Protein 4EVX (pdb70)

Radius of gyration: 19.04 Å; Cα contacts (8 Å, |Δi|>4): 216; chains: 2; bounding box: 38×60×36 Å

InterPro domains:
  IPR002196 Glycoside hydrolase, family 24 [PF00959] (17-107)
  IPR023346 Lysozyme-like domain superfamily [SSF53955] (5-115)
  IPR051018 Bacteriophage Glycosyl Hydrolase 24 [PTHR38107] (2-110)

Solvent-accessible surface area: 11456 Å² total

Foldseek 3Di:
DQDPVCVVLCPFDAAQFDQDPVGDDAHGRQFDDPPDDDGGHDNVVSVVRVVVLLVVQLVVVCVVCVVDDDVVVSVVVSSCSVVPGDDDDDPD/DADPVCVVLCFQDADQADQDPVGDDAHQSQADDPVRPDRGHDNVVSVVRVVVLLVVLVVCCCVVVVPDPPSVVSVVSSSVCPVPGDHDD

B-factor: mean 40.16, std 15.07, range [19.34, 120.66]

Secondary structure (DSSP, 8-state):
-----------SPPB---B-TTS-B--BTT---TT-------HHHHHHHHHHHHHHHHHHHHHHSTT---HHHHHHHHH--TTTS-------/-----------S--B---B-TTS-B--BTT---TT---S---HHHHHHHHHHHHHHHHHHHHHHSTT---HHHHHHHHH--TTTS----

CATH classification: 1.10.1740.240

Structure (mmCIF, N/CA/C/O backbone):
data_4EVX
#
_entry.id   4EVX
#
_cell.length_a   54.400
_cell.length_b   54.400
_cell.length_c   261.090
_cell.angle_alpha   90.00
_cell.angle_beta   90.00
_cell.angle_gamma   120.00
#
_symmetry.space_group_name_H-M   'P 61 2 2'
#
loop_
_entity.id
_entity.type
_entity.pdbx_description
1 polymer 'Putative phage endolysin'
2 water water
#
loop_
_atom_site.group_PDB
_atom_site.id
_atom_site.type_symbol
_atom_site.label_atom_id
_atom_site.label_alt_id
_atom_site.label_comp_id
_atom_site.label_asy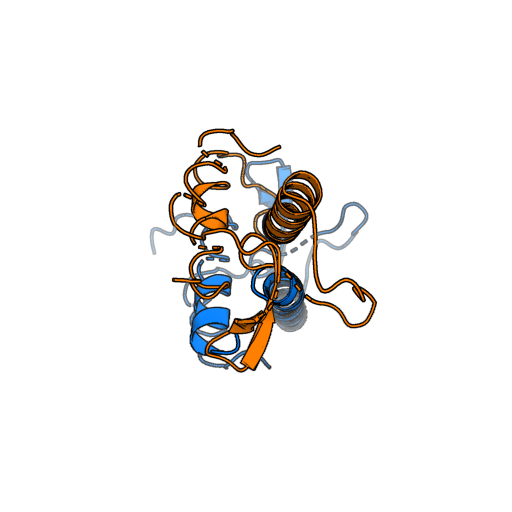m_id
_atom_site.label_entity_id
_atom_site.label_seq_id
_atom_site.pdbx_PDB_ins_code
_atom_site.Cartn_x
_atom_site.Cartn_y
_atom_site.Cartn_z
_atom_site.occupancy
_atom_site.B_iso_or_equiv
_atom_site.auth_seq_id
_atom_site.auth_comp_id
_atom_site.auth_asym_id
_atom_site.auth_atom_id
_atom_site.pdbx_PDB_model_num
ATOM 1 N N . ARG A 1 6 ? 11.756 -4.996 2.301 1.00 49.15 7 ARG A N 1
ATOM 2 C CA . ARG A 1 6 ? 12.252 -3.927 3.165 1.00 48.07 7 ARG A CA 1
ATOM 3 C C . ARG A 1 6 ? 11.946 -4.235 4.624 1.00 43.08 7 ARG A C 1
ATOM 4 O O . ARG A 1 6 ? 12.803 -3.966 5.461 1.00 44.13 7 ARG A O 1
ATOM 12 N N . PHE A 1 7 ? 10.803 -4.876 4.925 1.00 29.61 8 PHE A N 1
ATOM 13 C CA . PHE A 1 7 ? 10.621 -5.327 6.298 1.00 25.90 8 PHE A CA 1
ATOM 14 C C . PHE A 1 7 ? 11.601 -6.473 6.620 1.00 27.85 8 PHE A C 1
ATOM 15 O O . PHE A 1 7 ? 11.865 -7.351 5.759 1.00 27.82 8 PHE A O 1
ATOM 23 N N . SER A 1 8 ? 12.030 -6.565 7.879 1.00 25.09 9 SER A N 1
ATOM 24 C CA . SER A 1 8 ? 12.889 -7.681 8.308 1.00 25.04 9 SER A CA 1
ATOM 25 C C . SER A 1 8 ? 12.160 -9.006 8.189 1.00 27.37 9 SER A C 1
ATOM 26 O O . SER A 1 8 ? 10.948 -9.104 8.393 1.00 26.38 9 SER A O 1
ATOM 29 N N . SER A 1 9 ? 12.895 -10.054 7.849 1.00 28.47 10 SER A N 1
ATOM 30 C CA . SER A 1 9 ? 12.312 -11.390 7.800 1.00 29.36 10 SER A CA 1
ATOM 31 C C . SER A 1 9 ? 11.772 -11.763 9.202 1.00 29.90 10 SER A C 1
ATOM 32 O O . SER A 1 9 ? 10.717 -12.393 9.307 1.00 31.53 10 SER A O 1
ATOM 35 N N . ALA A 1 10 ? 12.440 -11.310 10.270 1.00 28.51 11 ALA A N 1
ATOM 36 C CA . ALA A 1 10 ? 11.961 -11.613 11.629 1.00 27.37 11 ALA A CA 1
ATOM 37 C C . ALA A 1 10 ? 10.615 -10.948 11.914 1.00 28.25 11 ALA A C 1
ATOM 38 O O . ALA A 1 10 ? 9.784 -11.535 12.606 1.00 27.37 11 ALA A O 1
ATOM 47 N N . ILE A 1 12 ? 8.303 -10.227 9.652 1.00 26.72 13 ILE A N 1
ATOM 48 C CA . ILE A 1 12 ? 7.329 -10.983 8.852 1.00 26.43 13 ILE A CA 1
ATOM 49 C C . ILE A 1 12 ? 6.998 -12.345 9.509 1.00 30.00 13 ILE A C 1
ATOM 50 O O . ILE A 1 12 ? 5.840 -12.663 9.637 1.00 32.11 13 ILE A O 1
ATOM 55 N N . ALA A 1 13 ? 8.002 -13.055 10.038 1.00 31.39 14 ALA A N 1
ATOM 56 C CA . ALA A 1 13 ? 7.834 -14.347 10.735 1.00 32.32 14 ALA A CA 1
ATOM 57 C C . ALA A 1 13 ? 7.053 -14.211 12.032 1.00 37.13 14 ALA A C 1
ATOM 58 O O . ALA A 1 13 ? 6.305 -15.105 12.378 1.00 34.93 14 ALA A O 1
ATOM 60 N N . PHE A 1 14 ? 7.232 -13.103 12.735 1.00 29.68 15 PHE A N 1
ATOM 61 C CA . PHE A 1 14 ? 6.531 -12.792 13.991 1.00 27.90 15 PHE A CA 1
ATOM 62 C C . PHE A 1 14 ? 5.034 -12.622 13.682 1.00 29.61 15 PHE A C 1
ATOM 63 O O . PHE A 1 14 ? 4.212 -13.184 14.385 1.00 30.26 15 PHE A O 1
ATOM 71 N N . ILE A 1 15 ? 4.688 -11.869 12.644 1.00 27.01 16 ILE A N 1
ATOM 72 C CA . ILE A 1 15 ? 3.280 -11.666 12.295 1.00 27.72 16 ILE A CA 1
ATOM 73 C C . ILE A 1 15 ? 2.698 -13.014 11.830 1.00 33.37 16 ILE A C 1
ATOM 74 O O . ILE A 1 15 ? 1.608 -13.373 12.287 1.00 33.92 16 ILE A O 1
ATOM 90 N N . GLN A 1 17 ? 3.682 -16.027 12.873 1.00 38.18 18 GLN A N 1
ATOM 91 C CA . GLN A 1 17 ? 3.607 -16.887 14.035 1.00 37.68 18 GLN A CA 1
ATOM 92 C C . GLN A 1 17 ? 2.173 -16.855 14.574 1.00 41.31 18 GLN A C 1
ATOM 93 O O . GLN A 1 17 ? 1.724 -17.848 15.159 1.00 42.70 18 GLN A O 1
ATOM 99 N N . TRP A 1 18 ? 1.478 -15.698 14.419 1.00 32.40 19 TRP A N 1
ATOM 100 C CA . TRP A 1 18 ? 0.218 -15.436 15.081 1.00 31.28 19 TRP A CA 1
ATOM 101 C C . TRP A 1 18 ? -0.970 -15.222 14.185 1.00 32.82 19 TRP A C 1
ATOM 102 O O . TRP A 1 18 ? -2.104 -15.462 14.640 1.00 32.19 19 TRP A O 1
ATOM 113 N N . GLN A 1 19 ? -0.761 -14.695 12.988 1.00 32.68 20 GLN A N 1
ATOM 114 C CA . GLN A 1 19 ? -1.850 -14.479 12.051 1.00 33.06 20 GLN A CA 1
ATOM 115 C C . GLN A 1 19 ? -2.012 -15.722 11.171 1.00 35.72 20 GLN A C 1
ATOM 116 O O . GLN A 1 19 ? -1.110 -16.079 10.397 1.00 36.97 20 GLN A O 1
ATOM 122 N N . GLY A 1 20 ? -3.186 -16.310 11.210 1.00 34.19 21 GLY A N 1
ATOM 123 C CA . GLY A 1 20 ? -3.467 -17.469 10.383 1.00 35.03 21 GLY A CA 1
ATOM 124 C C . GLY A 1 20 ? -3.609 -17.086 8.936 1.00 38.14 21 GLY A C 1
ATOM 125 O O . GLY A 1 20 ? -3.767 -15.908 8.623 1.00 38.56 21 GLY A O 1
ATOM 126 N N . LEU A 1 21 ? -3.450 -18.046 8.068 1.00 36.23 22 LEU A N 1
ATOM 127 C CA . LEU A 1 21 ? -3.594 -17.908 6.646 1.00 36.27 22 LEU A CA 1
ATOM 128 C C . LEU A 1 21 ? -4.905 -18.473 6.234 1.00 39.88 22 LEU A C 1
ATOM 129 O O . LEU A 1 21 ? -5.177 -19.643 6.541 1.00 38.07 22 LEU A O 1
ATOM 134 N N . SER A 1 22 ? -5.670 -17.724 5.437 1.00 36.42 23 SER A N 1
ATOM 135 C CA . SER A 1 22 ? -6.912 -18.193 4.853 1.00 36.89 23 SER A CA 1
ATOM 136 C C . SER A 1 22 ? -6.777 -18.067 3.375 1.00 40.13 23 SER A C 1
ATOM 137 O O . SER A 1 22 ? -6.542 -16.974 2.917 1.00 36.48 23 SER A O 1
ATOM 140 N N . LEU A 1 23 ? -6.954 -19.147 2.621 1.00 38.72 24 LEU A N 1
ATOM 141 C CA . LEU A 1 23 ? -6.830 -19.060 1.158 1.00 40.11 24 LEU A CA 1
ATOM 142 C C . LEU A 1 23 ? -8.154 -18.732 0.522 1.00 43.25 24 LEU A C 1
ATOM 143 O O . LEU A 1 23 ? -8.202 -18.442 -0.682 1.00 43.62 24 LEU A O 1
ATOM 148 N N . GLU A 1 24 ? -9.233 -18.797 1.310 1.00 40.87 25 GLU A N 1
ATOM 149 C CA . GLU A 1 24 ? -10.565 -18.421 0.890 1.00 40.87 25 GLU A CA 1
ATOM 150 C C . GLU A 1 24 ? -11.045 -17.218 1.680 1.00 44.11 25 GLU A C 1
ATOM 151 O O . GLU A 1 24 ? -10.860 -17.137 2.895 1.00 43.15 25 GLU A O 1
ATOM 168 N N . TYR A 1 26 ? -13.496 -14.579 3.647 1.00 38.23 27 TYR A N 1
ATOM 169 C CA . TYR A 1 26 ? -14.538 -14.717 4.653 1.00 36.04 27 TYR A CA 1
ATOM 170 C C . TYR A 1 26 ? -15.024 -13.347 5.110 1.00 37.47 27 TYR A C 1
ATOM 171 O O . TYR A 1 26 ? -14.298 -12.352 4.950 1.00 38.07 27 TYR A O 1
ATOM 180 N N . ARG A 1 27 ? -16.196 -13.304 5.755 1.00 36.63 28 ARG A N 1
ATOM 181 C CA . ARG A 1 27 ? -16.769 -12.080 6.310 1.00 37.19 28 ARG A CA 1
ATOM 182 C C . ARG A 1 27 ? -16.331 -11.960 7.741 1.00 41.62 28 ARG A C 1
ATOM 183 O O . ARG A 1 27 ? -16.492 -12.902 8.499 1.00 41.01 28 ARG A O 1
ATOM 191 N N . ASP A 1 28 ? -15.779 -10.833 8.125 1.00 36.55 29 ASP A N 1
ATOM 192 C CA . ASP A 1 28 ? -15.333 -10.669 9.508 1.00 38.28 29 ASP A CA 1
ATOM 193 C C . ASP A 1 28 ? -16.549 -10.237 10.378 1.00 44.80 29 ASP A C 1
ATOM 194 O O . ASP A 1 28 ? -17.666 -10.206 9.867 1.00 42.96 29 ASP A O 1
ATOM 199 N N . ARG A 1 29 ? -16.345 -9.902 11.668 1.00 43.92 30 ARG A N 1
ATOM 200 C CA . ARG A 1 29 ? -17.473 -9.544 12.531 1.00 45.51 30 ARG A CA 1
ATOM 201 C C . ARG A 1 29 ? -18.235 -8.323 11.995 1.00 50.47 30 ARG A C 1
ATOM 202 O O . ARG A 1 29 ? -19.455 -8.299 12.043 1.00 51.10 30 ARG A O 1
ATOM 210 N N . GLN A 1 30 ? -17.547 -7.386 11.378 1.00 47.00 31 GLN A N 1
ATOM 211 C CA . GLN A 1 30 ? -18.187 -6.193 10.840 1.00 47.85 31 GLN A CA 1
ATOM 212 C C . GLN A 1 30 ? -18.740 -6.411 9.423 1.00 53.84 31 GLN A C 1
ATOM 213 O O . GLN A 1 30 ? -19.205 -5.449 8.828 1.00 58.49 31 GLN A O 1
ATOM 219 N N . GLY A 1 31 ? -18.736 -7.637 8.901 1.00 49.06 32 GLY A N 1
ATOM 220 C CA . GLY A 1 31 ? -19.247 -7.922 7.566 1.00 50.04 32 GLY A CA 1
ATOM 221 C C . GLY A 1 31 ? -18.342 -7.548 6.412 1.00 51.90 32 GLY A C 1
ATOM 222 O O . GLY A 1 31 ? -18.799 -7.477 5.271 1.00 54.38 32 GLY A O 1
ATOM 223 N N . ASN A 1 32 ? -17.053 -7.277 6.675 1.00 42.73 33 ASN A N 1
ATOM 224 C CA . ASN A 1 32 ? -16.120 -6.945 5.592 1.00 39.37 33 ASN A CA 1
ATOM 225 C C . ASN A 1 32 ? -15.479 -8.214 5.107 1.00 39.22 33 ASN A C 1
ATOM 226 O O . ASN A 1 32 ? -15.244 -9.121 5.906 1.00 39.14 33 ASN A O 1
ATOM 231 N N . TRP A 1 33 ? -15.127 -8.273 3.825 1.00 37.86 34 TRP A N 1
ATOM 232 C CA . TRP A 1 33 ? -14.460 -9.448 3.277 1.00 35.66 34 TRP A CA 1
ATOM 233 C C . TRP A 1 33 ? -12.970 -9.399 3.588 1.00 36.87 34 TRP A C 1
ATOM 234 O O . TRP A 1 33 ? -12.328 -8.387 3.334 1.00 36.57 34 TRP A O 1
ATOM 245 N N . VAL A 1 34 ? -12.418 -10.509 4.068 1.00 32.50 35 VAL A N 1
ATOM 246 C CA . VAL A 1 34 ? -11.000 -10.642 4.415 1.00 32.27 35 VAL A CA 1
ATOM 247 C C . VAL A 1 34 ? -10.458 -11.910 3.808 1.00 34.38 35 VAL A C 1
ATOM 248 O O . VAL A 1 34 ? -11.193 -12.876 3.693 1.00 35.38 35 VAL A O 1
ATOM 252 N N . ILE A 1 35 ? -9.176 -11.930 3.498 1.00 31.72 36 ILE A N 1
ATOM 253 C CA . ILE A 1 35 ? -8.485 -13.093 2.941 1.00 30.92 36 ILE A CA 1
ATOM 254 C C . ILE A 1 35 ? -7.003 -13.050 3.278 1.00 33.41 36 ILE A C 1
ATOM 255 O O . ILE A 1 35 ? -6.479 -11.992 3.651 1.00 31.87 36 ILE A O 1
ATOM 260 N N . GLY A 1 36 ? -6.326 -14.177 3.116 1.00 29.71 37 GLY A N 1
ATOM 261 C CA . GLY A 1 36 ? -4.892 -14.251 3.329 1.00 29.85 37 GLY A CA 1
ATOM 262 C C . GLY A 1 36 ? -4.528 -14.098 4.790 1.00 32.57 37 GLY A C 1
ATOM 263 O O . GLY A 1 36 ? -5.104 -14.761 5.674 1.00 34.11 37 GLY A O 1
ATOM 264 N N . TYR A 1 37 ? -3.559 -13.211 5.062 1.00 29.78 38 TYR A N 1
ATOM 265 C CA . TYR A 1 37 ? -3.150 -12.931 6.418 1.00 29.37 38 TYR A CA 1
ATOM 266 C C . TYR A 1 37 ? -3.903 -11.693 6.903 1.00 32.14 38 TYR A C 1
ATOM 267 O O . TYR A 1 37 ? -3.302 -10.660 7.165 1.00 32.70 38 TYR A O 1
ATOM 276 N N . GLY A 1 38 ? -5.215 -11.803 6.985 1.00 30.69 39 GLY A N 1
ATOM 277 C CA . GLY A 1 38 ? -6.020 -10.710 7.485 1.00 33.96 39 GLY A CA 1
ATOM 278 C C . GLY A 1 38 ? -6.106 -9.538 6.538 1.00 34.70 39 GLY A C 1
ATOM 279 O O . GLY A 1 38 ? -6.291 -8.413 6.968 1.00 35.55 39 GLY A O 1
ATOM 280 N N . HIS A 1 39 ? -5.899 -9.776 5.246 1.00 29.83 40 HIS A N 1
ATOM 281 C CA . HIS A 1 39 ? -6.012 -8.700 4.250 1.00 26.98 40 HIS A CA 1
ATOM 282 C C . HIS A 1 39 ? -7.466 -8.294 3.940 1.00 32.08 40 HIS A C 1
ATOM 283 O O . HIS A 1 39 ? -8.254 -9.141 3.501 1.00 30.39 40 HIS A O 1
ATOM 306 N N . LEU A 1 41 ? -10.192 -7.039 1.612 1.00 30.24 42 LEU A N 1
ATOM 307 C CA . LEU A 1 41 ? -10.382 -6.893 0.179 1.00 33.58 42 LEU A CA 1
ATOM 308 C C . LEU A 1 41 ? -11.069 -5.546 -0.121 1.00 37.49 42 LEU A C 1
ATOM 309 O O . LEU A 1 41 ? -11.804 -5.054 0.707 1.00 36.74 42 LEU A O 1
ATOM 314 N N . THR A 1 42 ? -10.819 -4.949 -1.278 1.00 40.13 43 THR A N 1
ATOM 315 C CA . THR A 1 42 ? -11.475 -3.671 -1.645 1.00 42.60 43 THR A CA 1
ATOM 316 C C . THR A 1 42 ? -12.935 -3.966 -2.004 1.00 49.71 43 THR A C 1
ATOM 317 O O . THR A 1 42 ? -13.259 -5.121 -2.256 1.00 46.51 43 THR A O 1
ATOM 321 N N . PRO A 1 43 ? -13.820 -2.945 -2.062 1.00 53.68 44 PRO A N 1
ATOM 322 C CA . PRO A 1 43 ? -15.246 -3.210 -2.346 1.00 56.72 44 PRO A CA 1
ATOM 323 C C . PRO A 1 43 ? -15.581 -4.015 -3.615 1.00 62.20 44 PRO A C 1
ATOM 324 O O . PRO A 1 43 ? -16.466 -4.873 -3.571 1.00 62.61 44 PRO A O 1
ATOM 328 N N . ASP A 1 44 ? -14.912 -3.736 -4.728 1.00 59.98 45 ASP A N 1
ATOM 329 C CA . ASP A 1 44 ? -15.239 -4.377 -6.013 1.00 61.53 45 ASP A CA 1
ATOM 330 C C . ASP A 1 44 ? -14.517 -5.697 -6.272 1.00 60.94 45 ASP A C 1
ATOM 331 O O . ASP A 1 44 ? -14.790 -6.329 -7.304 1.00 61.55 45 ASP A O 1
ATOM 336 N N . GLU A 1 45 ? -13.585 -6.114 -5.402 1.00 52.27 46 GLU A N 1
ATOM 337 C CA . GLU A 1 45 ? -12.809 -7.313 -5.706 1.00 50.44 46 GLU A CA 1
ATOM 338 C C . GLU A 1 45 ? -13.659 -8.564 -5.850 1.00 55.04 46 GLU A C 1
ATOM 339 O O . GLU A 1 45 ? -14.506 -8.878 -5.014 1.00 54.62 46 GLU A O 1
ATOM 345 N N . THR A 1 46 ? -13.420 -9.266 -6.940 1.00 50.77 47 THR A N 1
ATOM 346 C CA . THR A 1 46 ? -14.210 -10.427 -7.293 1.00 51.47 47 THR A CA 1
ATOM 347 C C . THR A 1 46 ? -13.631 -11.749 -6.834 1.00 54.21 47 THR A C 1
ATOM 348 O O . THR A 1 46 ? -14.335 -12.750 -6.929 1.00 56.50 47 THR A O 1
ATOM 352 N N . LEU A 1 47 ? -12.364 -11.801 -6.421 1.00 48.61 48 LEU A N 1
ATOM 353 C CA . LEU A 1 47 ? -11.749 -13.071 -6.064 1.00 47.90 48 LEU A CA 1
ATOM 354 C C . LEU A 1 47 ? -12.401 -13.703 -4.838 1.00 46.28 48 LEU A C 1
ATOM 355 O O . LEU A 1 47 ? -12.939 -13.013 -3.979 1.00 47.35 48 LEU A O 1
ATOM 360 N N . THR A 1 48 ? -12.379 -15.009 -4.797 1.00 41.48 49 THR A N 1
ATOM 361 C CA . THR A 1 48 ? -12.853 -15.797 -3.666 1.00 40.49 49 THR A CA 1
ATOM 362 C C . THR A 1 48 ? -11.689 -16.557 -3.054 1.00 40.51 49 THR A C 1
ATOM 363 O O . THR A 1 48 ? -11.680 -16.770 -1.845 1.00 37.41 49 THR A O 1
ATOM 367 N N . PHE A 1 49 ? -10.796 -17.082 -3.891 1.00 38.87 50 PHE A N 1
ATOM 368 C CA . PHE A 1 49 ? -9.643 -17.840 -3.456 1.00 37.15 50 PHE A CA 1
ATOM 369 C C . PHE A 1 49 ? -8.357 -17.166 -3.931 1.00 38.64 50 PHE A C 1
ATOM 370 O O . PHE A 1 49 ? -8.323 -16.572 -5.020 1.00 39.03 50 PHE A O 1
ATOM 378 N N . ILE A 1 50 ? -7.284 -17.369 -3.181 1.00 34.90 51 ILE A N 1
ATOM 379 C CA . ILE A 1 50 ? -5.938 -16.955 -3.553 1.00 32.95 51 ILE A CA 1
ATOM 380 C C . ILE A 1 50 ? -4.961 -18.037 -3.213 1.00 36.02 51 ILE A C 1
ATOM 381 O O . ILE A 1 50 ? -5.297 -18.967 -2.464 1.00 39.73 51 ILE A O 1
ATOM 386 N N . THR A 1 51 ? -3.765 -17.911 -3.759 1.00 33.17 52 THR A N 1
ATOM 387 C CA . THR A 1 51 ? -2.627 -18.785 -3.492 1.00 34.10 52 THR A CA 1
ATOM 388 C C . THR A 1 51 ? -1.815 -18.277 -2.310 1.00 34.67 52 THR A C 1
ATOM 389 O O . THR A 1 51 ? -1.868 -17.077 -1.973 1.00 31.24 52 THR A O 1
ATOM 393 N N . PRO A 1 52 ? -0.959 -19.123 -1.703 1.00 34.83 53 PRO A N 1
ATOM 394 C CA . PRO A 1 52 ? -0.102 -18.642 -0.609 1.00 33.55 53 PRO A CA 1
ATOM 395 C C . PRO A 1 52 ? 0.787 -17.455 -1.048 1.00 33.57 53 PRO A C 1
ATOM 396 O O . PRO A 1 52 ? 0.920 -16.519 -0.254 1.00 32.56 53 PRO A O 1
ATOM 400 N N . ASP A 1 53 ? 1.364 -17.470 -2.288 1.00 33.46 54 ASP A N 1
ATOM 401 C CA . ASP A 1 53 ? 2.188 -16.342 -2.780 1.00 31.74 54 ASP A CA 1
ATOM 402 C C . ASP A 1 53 ? 1.346 -15.119 -2.907 1.00 31.48 54 ASP A C 1
ATOM 403 O O . ASP A 1 53 ? 1.843 -14.075 -2.597 1.00 29.97 54 ASP A O 1
ATOM 408 N N . GLN A 1 54 ? 0.073 -15.227 -3.372 1.00 28.68 55 GLN A N 1
ATOM 409 C CA . GLN A 1 54 ? -0.786 -14.026 -3.426 1.00 27.12 55 GLN A CA 1
ATOM 410 C C . GLN A 1 54 ? -1.043 -13.511 -2.023 1.00 29.54 55 GLN A C 1
ATOM 411 O O . GLN A 1 54 ? -1.014 -12.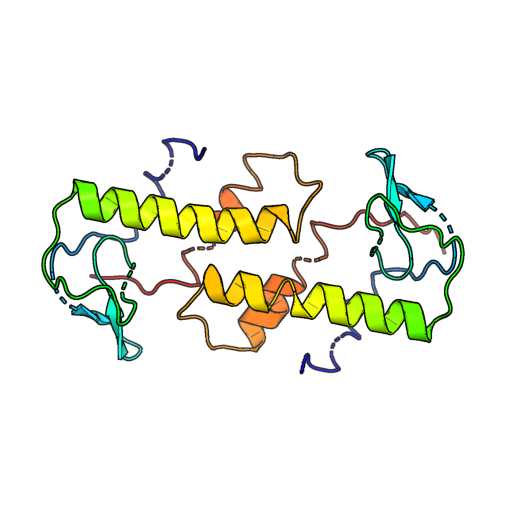310 -1.799 1.00 26.12 55 GLN A O 1
ATOM 417 N N . ALA A 1 55 ? -1.220 -14.413 -1.031 1.00 27.07 56 ALA A N 1
ATOM 418 C CA . ALA A 1 55 ? -1.430 -13.959 0.341 1.00 26.80 56 ALA A CA 1
ATOM 419 C C . ALA A 1 55 ? -0.186 -13.253 0.891 1.00 27.67 56 ALA A C 1
ATOM 420 O O . ALA A 1 55 ? -0.279 -12.260 1.594 1.00 26.62 56 ALA A O 1
ATOM 422 N N . GLU A 1 56 ? 0.990 -13.777 0.551 1.00 27.21 57 GLU A N 1
ATOM 423 C CA . GLU A 1 56 ? 2.241 -13.150 1.008 1.00 26.28 57 GLU A CA 1
ATOM 424 C C . GLU A 1 56 ? 2.356 -11.747 0.440 1.00 26.06 57 GLU A C 1
ATOM 425 O O . GLU A 1 56 ? 2.690 -10.819 1.152 1.00 26.48 57 GLU A O 1
ATOM 431 N N . ALA A 1 57 ? 2.056 -11.554 -0.855 1.00 26.52 58 ALA A N 1
ATOM 432 C CA . ALA A 1 57 ? 2.116 -10.234 -1.459 1.00 24.26 58 ALA A CA 1
ATOM 433 C C . ALA A 1 57 ? 1.141 -9.263 -0.811 1.00 26.48 58 ALA A C 1
ATOM 434 O O . ALA A 1 57 ? 1.475 -8.109 -0.565 1.00 23.64 58 ALA A O 1
ATOM 436 N N . PHE A 1 58 ? -0.063 -9.709 -0.487 1.00 23.93 59 PHE A N 1
ATOM 437 C CA . PHE A 1 58 ? -0.993 -8.821 0.222 1.00 22.49 59 PHE A CA 1
ATOM 438 C C . PHE A 1 58 ? -0.498 -8.439 1.617 1.00 24.17 59 PHE A C 1
ATOM 439 O O . PHE A 1 58 ? -0.705 -7.288 2.039 1.00 24.71 59 PHE A O 1
ATOM 447 N N . LEU A 1 59 ? 0.192 -9.355 2.312 1.00 22.34 60 LEU A N 1
ATOM 448 C CA . LEU A 1 59 ? 0.747 -9.040 3.631 1.00 22.81 60 LEU A CA 1
ATOM 449 C C . LEU A 1 59 ? 1.824 -7.967 3.475 1.00 23.20 60 LEU A C 1
ATOM 450 O O . LEU A 1 59 ? 1.775 -6.959 4.167 1.00 23.91 60 LEU A O 1
ATOM 455 N N 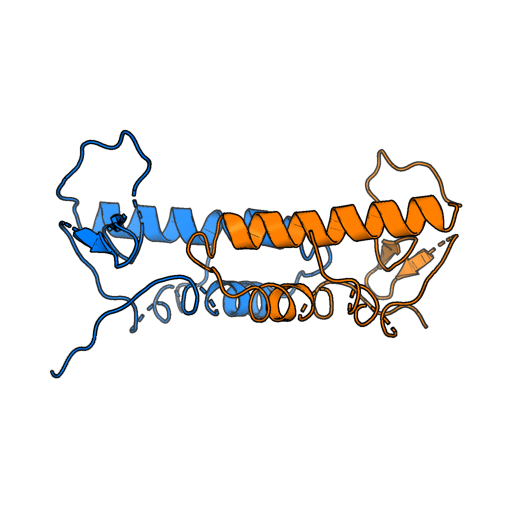. LEU A 1 60 ? 2.735 -8.131 2.514 1.00 22.34 61 LEU A N 1
ATOM 456 C CA . LEU A 1 60 ? 3.760 -7.098 2.292 1.00 21.40 61 LEU A CA 1
ATOM 457 C C . LEU A 1 60 ? 3.119 -5.813 1.890 1.00 25.31 61 LEU A C 1
ATOM 458 O O . LEU A 1 60 ? 3.592 -4.760 2.302 1.00 23.42 61 LEU A O 1
ATOM 463 N N . ASP A 1 61 ? 2.052 -5.839 1.058 1.00 21.35 62 ASP A N 1
ATOM 464 C CA . ASP A 1 61 ? 1.367 -4.604 0.647 1.00 22.83 62 ASP A CA 1
ATOM 465 C C . ASP A 1 61 ? 0.809 -3.857 1.880 1.00 26.97 62 ASP A C 1
ATOM 466 O O . ASP A 1 61 ? 1.083 -2.641 2.059 1.00 25.41 62 ASP A O 1
ATOM 471 N N . ASP A 1 62 ? 0.124 -4.581 2.776 1.00 23.95 63 ASP A N 1
ATOM 472 C CA . ASP A 1 62 ? -0.469 -4.030 3.981 1.00 23.84 63 ASP A CA 1
ATOM 473 C C . ASP A 1 62 ? 0.618 -3.484 4.899 1.00 26.46 63 ASP A C 1
ATOM 474 O O . ASP A 1 62 ? 0.482 -2.387 5.455 1.00 25.92 63 ASP A O 1
ATOM 479 N N . LEU A 1 63 ? 1.701 -4.223 5.064 1.00 22.31 64 LEU A N 1
ATOM 480 C CA . LEU A 1 63 ? 2.774 -3.724 5.989 1.00 22.62 64 LEU A CA 1
ATOM 481 C C . LEU A 1 63 ? 3.442 -2.453 5.438 1.00 23.93 64 LEU A C 1
ATOM 482 O O . LEU A 1 63 ? 3.687 -1.495 6.150 1.00 23.25 64 LEU A O 1
ATOM 487 N N . ASN A 1 64 ? 3.717 -2.428 4.151 1.00 21.40 65 ASN A N 1
ATOM 488 C CA . ASN A 1 64 ? 4.382 -1.281 3.553 1.00 22.36 65 ASN A CA 1
ATOM 489 C C . ASN A 1 64 ? 3.434 -0.079 3.488 1.00 24.97 65 ASN A C 1
ATOM 490 O O . ASN A 1 64 ? 3.904 1.061 3.624 1.00 23.95 65 ASN A O 1
ATOM 495 N N . SER A 1 65 ? 2.139 -0.282 3.301 1.00 25.39 66 SER A N 1
ATOM 496 C CA . SER A 1 65 ? 1.195 0.843 3.321 1.00 26.03 66 SER A CA 1
ATOM 497 C C . SER A 1 65 ? 1.188 1.467 4.679 1.00 27.00 66 SER A C 1
ATOM 498 O O . SER A 1 65 ? 1.306 2.669 4.829 1.00 25.95 66 SER A O 1
ATOM 501 N N . CYS A 1 66 ? 1.146 0.664 5.719 1.00 22.60 67 CYS A N 1
ATOM 502 C CA A CYS A 1 66 ? 1.156 1.212 7.043 0.59 23.80 67 CYS A CA 1
ATOM 503 C CA B CYS A 1 66 ? 1.190 1.135 7.092 0.41 25.04 67 CYS A CA 1
ATOM 504 C C . CYS A 1 66 ? 2.501 1.890 7.336 1.00 24.06 67 CYS A C 1
ATOM 505 O O . CYS A 1 66 ? 2.552 2.942 7.974 1.00 25.74 67 CYS A O 1
ATOM 510 N N . ASP A 1 67 ? 3.597 1.336 6.832 1.00 21.53 68 ASP A N 1
ATOM 511 C CA . ASP A 1 67 ? 4.892 2.015 6.999 1.00 21.80 68 ASP A CA 1
ATOM 512 C C . ASP A 1 67 ? 4.936 3.392 6.365 1.00 21.75 68 ASP A C 1
ATOM 513 O O . ASP A 1 67 ? 5.506 4.332 6.917 1.00 23.68 68 ASP A O 1
ATOM 518 N N . ILE A 1 68 ? 4.382 3.541 5.148 1.00 19.34 69 ILE A N 1
ATOM 519 C CA . ILE A 1 68 ? 4.411 4.832 4.475 1.00 20.59 69 ILE A CA 1
ATOM 520 C C . ILE A 1 68 ? 3.563 5.870 5.237 1.00 21.77 69 ILE A C 1
ATOM 521 O O . ILE A 1 68 ? 3.945 7.041 5.420 1.00 23.91 69 ILE A O 1
ATOM 526 N N . LEU A 1 69 ? 2.387 5.413 5.744 1.00 23.80 70 LEU A N 1
ATOM 527 C CA . LEU A 1 69 ? 1.520 6.318 6.475 1.00 22.14 70 LEU A CA 1
ATOM 528 C C . LEU A 1 69 ? 2.057 6.577 7.866 1.00 24.84 70 LEU A C 1
ATOM 529 O O . LEU A 1 69 ? 1.806 7.663 8.412 1.00 24.44 70 LEU A O 1
ATOM 534 N N . LEU A 1 70 ? 2.840 5.666 8.426 1.00 24.36 71 LEU A N 1
ATOM 535 C CA . LEU A 1 70 ? 3.414 5.909 9.771 1.00 26.52 71 LEU A CA 1
ATOM 536 C C . LEU A 1 70 ? 4.412 6.982 9.675 1.00 33.00 71 LEU A C 1
ATOM 537 O O . LEU A 1 70 ? 4.474 7.919 10.503 1.00 28.62 71 LEU A O 1
ATOM 542 N N . GLN A 1 71 ? 5.202 6.905 8.612 1.00 35.67 72 GLN A N 1
ATOM 543 C CA . GLN A 1 71 ? 6.250 7.877 8.330 1.00 37.73 72 GLN A CA 1
ATOM 544 C C . GLN A 1 71 ? 5.684 9.206 8.345 1.00 43.80 72 GLN A C 1
ATOM 545 O O . GLN A 1 71 ? 6.255 10.150 8.892 1.00 43.54 72 GLN A O 1
ATOM 551 N N . ASN A 1 72 ? 4.510 9.333 7.776 1.00 42.38 73 ASN A N 1
ATOM 552 C CA . ASN A 1 72 ? 3.940 10.654 7.746 1.00 38.59 73 ASN A CA 1
ATOM 553 C C . ASN A 1 72 ? 3.342 11.133 9.054 1.00 41.57 73 ASN A C 1
ATOM 554 O O . ASN A 1 72 ? 3.258 12.334 9.141 1.00 36.38 73 ASN A O 1
ATOM 559 N N . CYS A 1 73 ? 2.912 10.255 10.047 1.00 35.06 74 CYS A N 1
ATOM 560 C CA . CYS A 1 73 ? 2.442 10.509 11.459 1.00 32.55 74 CYS A CA 1
ATOM 561 C C . CYS A 1 73 ? 3.624 10.747 12.449 1.00 39.54 74 CYS A C 1
ATOM 562 O O . CYS A 1 73 ? 3.491 11.490 13.459 1.00 39.54 74 CYS A O 1
ATOM 565 N N . LEU A 1 74 ? 4.761 10.059 12.210 1.00 32.59 75 LEU A N 1
ATOM 566 C CA . LEU A 1 74 ? 5.957 10.090 13.063 1.00 31.54 75 LEU A CA 1
ATOM 567 C C . LEU A 1 74 ? 7.132 10.490 12.156 1.00 34.69 75 LEU A C 1
ATOM 568 O O . LEU A 1 74 ? 8.055 9.717 11.868 1.00 32.03 75 LEU A O 1
ATOM 573 N N . PRO A 1 75 ? 7.106 11.724 11.635 1.00 37.88 76 PRO A N 1
ATOM 574 C CA . PRO A 1 75 ? 8.112 12.127 10.648 1.00 39.87 76 PRO A CA 1
ATOM 575 C C . PRO A 1 75 ? 9.582 12.066 11.091 1.00 44.17 76 PRO A C 1
ATOM 576 O O . PRO A 1 75 ? 10.462 11.860 10.255 1.00 45.32 76 PRO A O 1
ATOM 580 N N . GLU A 1 76 ? 9.832 12.155 12.370 1.00 40.02 77 GLU A N 1
ATOM 581 C CA . GLU A 1 76 ? 11.193 12.121 12.876 1.00 41.36 77 GLU A CA 1
ATOM 582 C C . GLU A 1 76 ? 11.617 10.723 13.293 1.00 45.83 77 GLU A C 1
ATOM 583 O O . GLU A 1 76 ? 12.773 10.551 13.682 1.00 48.17 77 GLU A O 1
ATOM 589 N N . LEU A 1 77 ? 10.702 9.719 13.236 1.00 39.84 78 LEU A N 1
ATOM 590 C CA . LEU A 1 77 ? 11.026 8.412 13.727 1.00 38.53 78 LEU A CA 1
ATOM 591 C C . LEU A 1 77 ? 11.832 7.689 12.673 1.00 44.04 78 LEU A C 1
ATOM 592 O O . LEU A 1 77 ? 11.285 7.260 11.645 1.00 44.72 78 LEU A O 1
ATOM 597 N N . ASN A 1 78 ? 13.115 7.526 12.947 1.00 41.71 79 ASN A N 1
ATOM 598 C CA . ASN A 1 78 ? 14.015 6.829 12.051 1.00 39.41 79 ASN A CA 1
ATOM 599 C C . ASN A 1 78 ? 14.412 5.427 12.559 1.00 40.77 79 ASN A C 1
ATOM 600 O O . ASN A 1 78 ? 14.945 4.675 11.744 1.00 43.31 79 ASN A O 1
ATOM 605 N N . ASP A 1 79 ? 14.14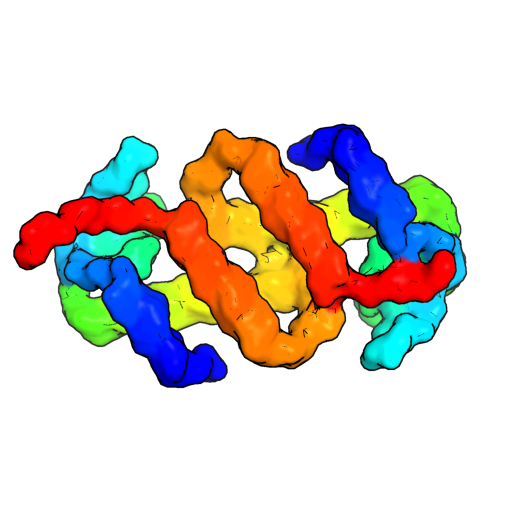2 5.054 13.839 1.00 32.42 80 ASP A N 1
ATOM 606 C CA . ASP A 1 79 ? 14.579 3.759 14.382 1.00 29.89 80 ASP A CA 1
ATOM 607 C C . ASP A 1 79 ? 13.705 2.680 13.759 1.00 30.92 80 ASP A C 1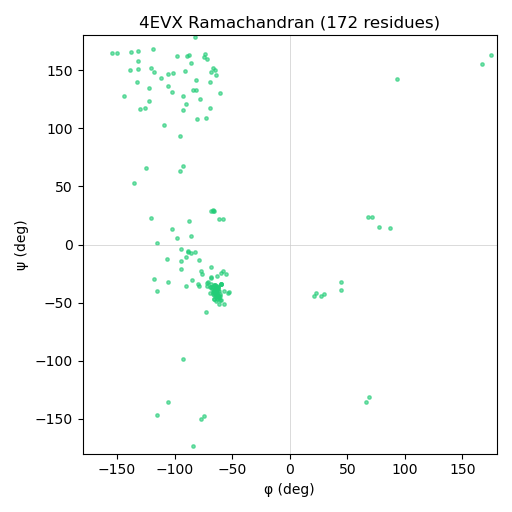
ATOM 608 O O . ASP A 1 79 ? 12.521 2.634 14.067 1.00 28.29 80 ASP A O 1
ATOM 613 N N . ARG A 1 80 ? 14.263 1.847 12.854 1.00 27.63 81 ARG A N 1
ATOM 614 C CA . ARG A 1 80 ? 13.476 0.841 12.158 1.00 25.25 81 ARG A CA 1
ATOM 615 C C . ARG A 1 80 ? 12.883 -0.191 13.097 1.00 23.50 81 ARG A C 1
ATOM 616 O O . ARG A 1 80 ? 11.856 -0.785 12.774 1.00 24.98 81 ARG A O 1
ATOM 624 N N . PHE A 1 81 ? 13.517 -0.435 14.234 1.00 23.28 82 PHE A N 1
ATOM 625 C CA . PHE A 1 81 ? 12.949 -1.363 15.210 1.00 22.36 82 PHE A CA 1
ATOM 626 C C . PHE A 1 81 ? 11.631 -0.835 15.746 1.00 22.46 82 PHE A C 1
ATOM 627 O O . PHE A 1 81 ? 10.625 -1.575 15.822 1.00 23.57 82 PHE A O 1
ATOM 635 N N . GLN A 1 82 ? 11.648 0.421 16.151 1.00 25.00 83 GLN A N 1
ATOM 636 C CA . GLN A 1 82 ? 10.414 1.048 16.655 1.00 24.01 83 GLN A CA 1
ATOM 637 C C . GLN A 1 82 ? 9.347 1.142 15.534 1.00 24.08 83 GLN A C 1
ATOM 638 O O . GLN A 1 82 ? 8.176 0.920 15.825 1.00 24.21 83 GLN A O 1
ATOM 644 N N . ARG A 1 83 ? 9.706 1.411 14.259 1.00 21.54 84 ARG A N 1
ATOM 645 C CA . ARG A 1 83 ? 8.727 1.373 13.185 1.00 21.46 84 ARG A CA 1
ATOM 646 C C . ARG A 1 83 ? 8.103 -0.032 13.065 1.00 23.93 84 ARG A C 1
ATOM 647 O O . ARG A 1 83 ? 6.885 -0.202 12.996 1.00 25.28 84 ARG A O 1
ATOM 655 N N . GLU A 1 84 ? 8.937 -1.069 13.066 1.00 20.68 85 GLU A N 1
ATOM 656 C CA . GLU A 1 84 ? 8.440 -2.426 12.915 1.00 19.40 85 GLU A CA 1
ATOM 657 C C . GLU A 1 84 ? 7.571 -2.824 14.121 1.00 21.78 85 GLU A C 1
ATOM 658 O O . GLU A 1 84 ? 6.536 -3.521 13.933 1.00 21.82 85 GLU A O 1
ATOM 664 N N . THR A 1 85 ? 7.969 -2.467 15.323 1.00 19.92 86 THR A N 1
ATOM 665 C CA . THR A 1 85 ? 7.144 -2.842 16.477 1.00 20.11 86 THR A CA 1
ATOM 666 C C . THR A 1 85 ? 5.803 -2.123 16.492 1.00 22.08 86 THR A C 1
ATOM 667 O O . THR A 1 85 ? 4.765 -2.725 16.843 1.00 22.12 86 THR A O 1
ATOM 671 N N . LEU A 1 86 ? 5.790 -0.894 16.075 1.00 20.78 87 LEU A N 1
ATOM 672 C CA . LEU A 1 86 ? 4.533 -0.143 15.984 1.00 20.99 87 LEU A CA 1
ATOM 673 C C . LEU A 1 86 ? 3.634 -0.758 14.925 1.00 24.48 87 LEU A C 1
ATOM 674 O O . LEU A 1 86 ? 2.445 -0.959 15.154 1.00 23.01 87 LEU A O 1
ATOM 679 N N . ILE A 1 87 ? 4.175 -1.102 13.805 1.00 22.91 88 ILE A N 1
ATOM 680 C CA . ILE A 1 87 ? 3.422 -1.777 12.766 1.00 21.93 88 ILE A CA 1
ATOM 681 C C . ILE A 1 87 ? 2.888 -3.136 13.258 1.00 23.43 88 ILE A C 1
ATOM 682 O O . ILE A 1 87 ? 1.713 -3.439 13.018 1.00 23.68 88 ILE A O 1
ATOM 687 N N . ALA A 1 88 ? 3.701 -3.955 13.953 1.00 20.57 89 ALA A N 1
ATOM 688 C CA . ALA A 1 88 ? 3.219 -5.235 14.439 1.00 21.63 89 ALA A CA 1
ATOM 689 C C . ALA A 1 88 ? 2.119 -5.007 15.465 1.00 23.17 89 ALA A C 1
ATOM 690 O O . ALA A 1 88 ? 1.102 -5.705 15.482 1.00 22.49 89 ALA A O 1
ATOM 692 N N . LEU A 1 89 ? 2.292 -4.029 16.349 1.00 22.12 90 LEU A N 1
ATOM 693 C CA . LEU A 1 89 ? 1.246 -3.697 17.324 1.00 22.67 90 LEU A CA 1
ATOM 694 C C . LEU A 1 89 ? -0.072 -3.333 16.641 1.00 24.10 90 LEU A C 1
ATOM 695 O O . LEU A 1 89 ? -1.129 -3.878 16.981 1.00 24.88 90 LEU A O 1
ATOM 708 N N . PHE A 1 91 ? -1.014 -4.140 13.685 1.00 23.47 92 PHE A N 1
ATOM 709 C CA . PHE A 1 91 ? -1.500 -5.330 12.989 1.00 25.18 92 PHE A CA 1
ATOM 710 C C . PHE A 1 91 ? -2.261 -6.222 13.981 1.00 25.80 92 PHE A C 1
ATOM 711 O O . PHE A 1 91 ? -3.376 -6.673 13.692 1.00 27.37 92 PHE A O 1
ATOM 719 N N . SER A 1 92 ? -1.723 -6.388 15.211 1.00 22.93 93 SER A N 1
ATOM 720 C CA . SER A 1 92 ? -2.386 -7.228 16.193 1.00 24.69 93 SER A CA 1
ATOM 721 C C . SER A 1 92 ? -3.668 -6.651 16.747 1.00 31.07 93 SER A C 1
ATOM 722 O O . SER A 1 92 ? -4.569 -7.415 17.098 1.00 32.93 93 SER A O 1
ATOM 725 N N . ILE A 1 93 ? -3.750 -5.342 16.861 1.00 29.05 94 ILE A N 1
ATOM 726 C CA . ILE A 1 93 ? -4.971 -4.659 17.330 1.00 29.81 94 ILE A CA 1
ATOM 727 C C . ILE A 1 93 ? -6.021 -4.557 16.204 1.00 36.09 94 ILE A C 1
ATOM 728 O O . ILE A 1 93 ? -7.236 -4.587 16.465 1.00 37.59 94 ILE A O 1
ATOM 733 N N . GLY A 1 94 ? -5.558 -4.362 14.983 1.00 34.99 95 GLY A N 1
ATOM 734 C CA . GLY A 1 94 ? -6.412 -4.054 13.850 1.00 37.49 95 GLY A CA 1
ATOM 735 C C . GLY A 1 94 ? -7.043 -5.172 13.097 1.00 45.93 95 GLY A C 1
ATOM 736 O O . GLY A 1 94 ? -7.791 -4.898 12.162 1.00 47.75 95 GLY A O 1
ATOM 737 N N . HIS A 1 95 ? -6.665 -6.406 13.422 1.00 42.57 96 HIS A N 1
ATOM 738 C CA . HIS A 1 95 ? -7.124 -7.586 12.745 1.00 45.65 96 HIS A CA 1
ATOM 739 C C . HIS A 1 95 ? -7.770 -8.496 13.728 1.00 51.94 96 HIS A C 1
ATOM 740 O O . HIS A 1 95 ? -7.276 -8.714 14.834 1.00 54.03 96 HIS A O 1
ATOM 747 N N . GLN A 1 96 ? -8.891 -9.007 13.341 1.00 52.27 97 GLN A N 1
ATOM 748 C CA . GLN A 1 96 ? -9.585 -9.971 14.141 1.00 53.49 97 GLN A CA 1
ATOM 749 C C . GLN A 1 96 ? -8.940 -11.304 13.786 1.00 58.23 97 GLN A C 1
ATOM 750 O O . GLN A 1 96 ? -8.684 -11.595 12.610 1.00 54.90 97 GLN A O 1
ATOM 756 N N . ARG A 1 97 ? -8.613 -12.077 14.815 1.00 38.12 98 ARG A N 1
ATOM 757 C CA . ARG A 1 97 ? -8.170 -13.455 14.695 1.00 38.04 98 ARG A CA 1
ATOM 758 C C . ARG A 1 97 ? -9.173 -14.325 15.444 1.00 44.68 98 ARG A C 1
ATOM 759 O O . ARG A 1 97 ? -9.984 -13.831 16.251 1.00 43.43 98 ARG A O 1
ATOM 767 N N . PHE A 1 98 ? -9.053 -15.617 15.225 1.00 42.25 99 PHE A N 1
ATOM 768 C CA . PHE A 1 98 ? -10.000 -16.604 15.737 1.00 41.69 99 PHE A CA 1
ATOM 769 C C . PHE A 1 98 ? -9.345 -17.553 16.656 1.00 48.20 99 PHE A C 1
ATOM 770 O O . PHE A 1 98 ? -8.179 -17.892 16.474 1.00 46.60 99 PHE A O 1
ATOM 778 N N . LEU A 1 99 ? -10.124 -18.031 17.626 1.00 48.76 100 LEU A N 1
ATOM 779 C CA . LEU A 1 99 ? -9.641 -18.967 18.637 1.00 49.99 100 LEU A CA 1
ATOM 780 C C . LEU A 1 99 ? -9.351 -20.306 18.010 1.00 53.49 100 LEU A C 1
ATOM 781 O O . LEU A 1 99 ? -10.124 -20.766 17.157 1.00 47.17 100 LEU A O 1
ATOM 786 N N . SER A 1 100 ? -8.257 -20.931 18.445 1.00 53.85 101 SER A N 1
ATOM 787 C CA . SER A 1 100 ? -7.856 -22.260 18.009 1.00 55.49 101 SER A CA 1
ATOM 788 C C . SER A 1 100 ? -7.562 -23.132 19.224 1.00 62.71 101 SER A C 1
ATOM 789 O O . SER A 1 100 ? -6.607 -22.851 19.940 1.00 63.15 101 SER A O 1
ATOM 792 N N . LEU A 1 101 ? -8.349 -24.215 19.429 1.00 58.99 102 LEU A N 1
ATOM 793 C CA . LEU A 1 101 ? -8.169 -25.157 20.549 1.00 59.27 102 LEU A CA 1
ATOM 794 C C . LEU A 1 101 ? -7.176 -26.299 20.227 1.00 65.28 102 LEU A C 1
ATOM 795 O O . LEU A 1 101 ? -7.239 -27.318 20.916 1.00 67.27 102 LEU A O 1
ATOM 800 N N . ILE A 1 102 ? -6.276 -26.142 19.219 1.00 60.90 103 ILE A N 1
ATOM 801 C CA . ILE A 1 102 ? -5.269 -27.122 18.752 1.00 99.70 103 ILE A CA 1
ATOM 802 C C . ILE A 1 102 ? -5.886 -27.854 17.556 1.00 119.22 103 ILE A C 1
ATOM 803 O O . ILE A 1 102 ? -5.490 -27.611 16.416 1.00 80.96 103 ILE A O 1
ATOM 808 N N . ARG B 1 6 ? -13.037 16.255 16.196 1.00 54.33 7 ARG B N 1
ATOM 809 C CA . ARG B 1 6 ? -12.396 14.989 15.798 1.00 50.92 7 ARG B CA 1
ATOM 810 C C . ARG B 1 6 ? -11.713 14.299 16.986 1.00 47.91 7 ARG B C 1
ATOM 811 O O . ARG B 1 6 ? -11.926 13.120 17.217 1.00 50.34 7 ARG B O 1
ATOM 819 N N . PHE B 1 7 ? -10.850 15.011 17.669 1.00 38.76 8 PHE B N 1
ATOM 820 C CA . PHE B 1 7 ? -10.174 14.529 18.881 1.00 35.27 8 PHE B CA 1
ATOM 821 C C . PHE B 1 7 ? -10.778 15.195 20.075 1.00 35.52 8 PHE B C 1
ATOM 822 O O . PHE B 1 7 ? -11.110 16.377 19.993 1.00 36.54 8 PHE B O 1
ATOM 830 N N . SER B 1 8 ? -10.852 14.512 21.212 1.00 33.03 9 SER B N 1
ATOM 831 C CA . SER B 1 8 ? -11.398 15.129 22.406 1.00 32.16 9 SER B CA 1
ATOM 832 C C . SER B 1 8 ? -10.518 16.252 22.903 1.00 34.27 9 SER B C 1
ATOM 833 O O . SER B 1 8 ? -9.300 16.241 22.691 1.00 30.96 9 SER B O 1
ATOM 836 N N . SER B 1 9 ? -11.134 17.249 23.590 1.00 33.04 10 SER B N 1
ATOM 837 C CA . SER B 1 9 ? -10.335 18.316 24.180 1.00 32.25 10 SER B CA 1
ATOM 838 C C . SER B 1 9 ? -9.311 17.749 25.200 1.00 35.22 10 SER B C 1
ATOM 839 O O . SER B 1 9 ? -8.213 18.286 25.326 1.00 32.77 10 SER B O 1
ATOM 842 N N . ALA B 1 10 ? -9.665 16.678 25.910 1.00 31.84 11 ALA B N 1
ATOM 843 C CA . ALA B 1 10 ? -8.754 16.097 26.895 1.00 29.35 11 ALA B CA 1
ATOM 844 C C . ALA B 1 10 ? -7.540 15.461 26.237 1.00 30.29 11 ALA B C 1
ATOM 845 O O . ALA B 1 10 ? -6.430 15.596 26.755 1.00 29.81 11 ALA B O 1
ATOM 854 N N . ILE B 1 12 ? -6.251 16.436 23.343 1.00 31.83 13 ILE B N 1
ATOM 855 C CA . ILE B 1 12 ? -5.424 17.557 22.881 1.00 30.63 13 ILE B CA 1
ATOM 856 C C . ILE B 1 12 ? -4.675 18.173 24.040 1.00 31.87 13 ILE B C 1
ATOM 857 O O . ILE B 1 12 ? -3.503 18.479 23.901 1.00 31.71 13 ILE B O 1
ATOM 862 N N . ALA B 1 13 ? -5.332 18.380 25.167 1.00 33.00 14 ALA B N 1
ATOM 863 C CA . ALA B 1 13 ? -4.703 18.985 26.340 1.00 32.71 14 ALA B CA 1
ATOM 864 C C . ALA B 1 13 ? -3.557 18.107 26.853 1.00 33.23 14 ALA B C 1
ATOM 865 O O . ALA B 1 13 ? -2.598 18.630 27.404 1.00 31.51 14 ALA B O 1
ATOM 867 N N . PHE B 1 14 ? -3.721 16.777 26.782 1.00 28.38 15 PHE B N 1
ATOM 868 C CA . PHE B 1 14 ? -2.726 15.848 27.241 1.00 24.48 15 PHE B CA 1
ATOM 869 C C . PHE B 1 14 ? -1.489 16.003 26.389 1.00 28.95 15 PHE B C 1
ATOM 870 O O . PHE B 1 14 ? -0.401 16.078 26.922 1.00 27.41 15 PHE B O 1
ATOM 878 N N . ILE B 1 15 ? -1.652 16.131 25.068 1.00 26.26 16 ILE B N 1
ATOM 879 C CA . ILE B 1 15 ? -0.523 16.307 24.196 1.00 27.89 16 ILE B CA 1
ATOM 880 C C . ILE B 1 15 ? 0.128 17.698 24.514 1.00 34.18 16 ILE B C 1
ATOM 881 O O . ILE B 1 15 ? 1.330 17.751 24.688 1.00 33.38 16 ILE B O 1
ATOM 897 N N . GLN B 1 17 ? 0.144 19.370 27.411 1.00 35.64 18 GLN B N 1
ATOM 898 C CA . GLN B 1 17 ? 0.747 19.327 28.736 1.00 36.98 18 GLN B CA 1
ATOM 899 C C . GLN B 1 17 ? 2.243 19.015 28.573 1.00 39.60 18 GLN B C 1
ATOM 900 O O . GLN B 1 17 ? 3.069 19.501 29.370 1.00 40.78 18 GLN B O 1
ATOM 906 N N . TRP B 1 18 ? 2.578 18.106 27.620 1.00 31.44 19 TRP B N 1
ATOM 907 C CA . TRP B 1 18 ? 3.920 17.614 27.512 1.00 28.13 19 TRP B CA 1
ATOM 908 C C . TRP B 1 18 ? 4.722 18.151 26.363 1.00 31.74 19 TRP B C 1
ATOM 909 O O . TRP B 1 18 ? 5.959 18.129 26.434 1.00 31.42 19 TRP B O 1
ATOM 920 N N . GLN B 1 19 ? 4.074 18.438 25.259 1.00 32.28 20 GLN B N 1
ATOM 921 C CA . GLN B 1 19 ? 4.833 18.833 24.079 1.00 32.13 20 GLN B CA 1
ATOM 922 C C . GLN B 1 19 ? 5.409 20.254 24.228 1.00 40.75 20 GLN B C 1
ATOM 923 O O . GLN B 1 19 ? 6.592 20.466 23.961 1.00 48.05 20 GLN B O 1
ATOM 929 N N . GLY B 1 20 ? 4.615 21.233 24.446 1.00 34.94 21 GLY B N 1
ATOM 930 C CA . GLY B 1 20 ? 5.253 22.537 24.639 1.00 39.36 21 GLY B CA 1
ATOM 931 C C . GLY B 1 20 ? 5.332 23.282 23.352 1.00 40.29 21 GLY B C 1
ATOM 932 O O . GLY B 1 20 ? 5.659 22.711 22.307 1.00 39.03 21 GLY B O 1
ATOM 933 N N . LEU B 1 21 ? 5.136 24.562 23.468 1.00 36.55 22 LEU B N 1
ATOM 934 C CA . LEU B 1 21 ? 4.991 25.425 22.314 1.00 36.70 22 LEU B CA 1
ATOM 935 C C . LEU B 1 21 ? 6.193 26.288 22.036 1.00 39.58 22 LEU B C 1
ATOM 936 O O . LEU B 1 21 ? 6.708 26.955 22.933 1.00 38.74 22 LEU B O 1
ATOM 941 N N . SER B 1 22 ? 6.577 26.381 20.763 1.00 37.05 23 SER B N 1
ATOM 942 C CA . SER B 1 22 ? 7.551 27.365 20.317 1.00 39.47 23 SER B CA 1
ATOM 943 C C . SER B 1 22 ? 6.926 28.143 19.180 1.00 43.64 23 SER B C 1
ATOM 944 O O . SER B 1 22 ? 6.650 27.552 18.139 1.00 39.99 23 SER B O 1
ATOM 947 N N . LEU B 1 23 ? 6.731 29.453 19.315 1.00 35.51 24 LEU B N 1
ATOM 948 C CA . LEU B 1 23 ? 6.167 30.211 18.167 1.00 35.99 24 LEU B CA 1
ATOM 949 C C . LEU B 1 23 ? 7.231 30.493 17.133 1.00 41.63 24 LEU B C 1
ATOM 950 O O . LEU B 1 23 ? 6.870 30.865 16.016 1.00 43.01 24 LEU B O 1
ATOM 955 N N . GLU B 1 24 ? 8.528 30.311 17.463 1.00 38.53 25 GLU B N 1
ATOM 956 C CA . GLU B 1 24 ? 9.650 30.455 16.565 1.00 40.84 25 GLU B CA 1
ATOM 957 C C . GLU B 1 24 ? 10.184 29.076 16.189 1.00 42.33 25 GLU B C 1
ATOM 958 O O . GLU B 1 24 ? 10.203 28.191 17.070 1.00 40.53 25 GLU B O 1
ATOM 975 N N . TYR B 1 26 ? 12.897 26.135 15.475 1.00 37.53 27 TYR B N 1
ATOM 976 C CA . TYR B 1 26 ? 14.097 25.736 16.171 1.00 36.12 27 TYR B CA 1
ATOM 977 C C . TYR B 1 26 ? 14.545 24.354 15.641 1.00 41.70 27 TYR B C 1
ATOM 978 O O . TYR B 1 26 ? 13.755 23.631 15.033 1.00 38.45 27 TYR B O 1
ATOM 987 N N . ARG B 1 27 ? 15.828 24.071 15.767 1.00 40.74 28 ARG B N 1
ATOM 988 C CA . ARG B 1 27 ? 16.428 22.824 15.334 1.00 42.95 28 ARG B CA 1
ATOM 989 C C . ARG B 1 27 ? 16.411 21.907 16.512 1.00 45.24 28 ARG B C 1
ATOM 990 O O . ARG B 1 27 ? 16.976 22.244 17.543 1.00 44.10 28 ARG B O 1
ATOM 998 N N . ASP B 1 28 ? 15.675 20.806 16.428 1.00 44.35 29 ASP B N 1
ATOM 999 C CA . ASP B 1 28 ? 15.542 19.945 17.594 1.00 42.66 29 ASP B CA 1
ATOM 1000 C C . ASP B 1 28 ? 16.755 19.006 17.706 1.00 48.92 29 ASP B C 1
ATOM 1001 O O . ASP B 1 28 ? 17.650 19.032 16.845 1.00 47.89 29 ASP B O 1
ATOM 1006 N N . ARG B 1 29 ? 16.775 18.172 18.774 1.00 50.08 30 ARG B N 1
ATOM 1007 C CA . ARG B 1 29 ? 17.916 17.291 19.100 1.00 53.01 30 ARG B CA 1
ATOM 1008 C C . ARG B 1 29 ? 18.361 16.348 17.978 1.00 61.16 30 ARG B C 1
ATOM 1009 O O . ARG B 1 29 ? 19.536 15.976 17.966 1.00 63.28 30 ARG B O 1
ATOM 1017 N N . GLN B 1 30 ? 17.481 15.980 17.031 1.00 57.35 31 GLN B N 1
ATOM 1018 C CA . GLN B 1 30 ? 17.907 15.113 15.940 1.00 57.07 31 GLN B CA 1
ATOM 1019 C C . GLN B 1 30 ? 18.151 15.884 14.609 1.00 57.14 31 GLN B C 1
ATOM 1020 O O . GLN B 1 30 ? 18.297 15.242 13.563 1.00 56.98 31 GLN B O 1
ATOM 1026 N N . GLY B 1 31 ? 18.224 17.214 14.681 1.00 52.70 32 GLY B N 1
ATOM 1027 C CA . GLY B 1 31 ? 18.581 18.092 13.570 1.00 51.34 32 GLY B CA 1
ATOM 1028 C C . GLY B 1 31 ? 17.500 18.575 12.628 1.00 51.68 32 GLY B C 1
ATOM 1029 O O . GLY B 1 31 ? 17.825 19.149 11.590 1.00 52.77 32 GLY B O 1
ATOM 1030 N N . ASN B 1 32 ? 16.215 18.429 12.979 1.00 43.55 33 ASN B N 1
ATOM 1031 C CA . ASN B 1 32 ? 15.156 18.883 12.086 1.00 40.21 33 ASN B CA 1
ATOM 1032 C C . ASN B 1 32 ? 14.599 20.198 12.556 1.00 40.34 33 ASN B C 1
ATOM 1033 O O . ASN B 1 32 ? 14.522 20.422 13.761 1.00 39.12 33 ASN B O 1
ATOM 1038 N N . TRP B 1 33 ? 14.167 21.043 11.622 1.00 35.52 34 TRP B N 1
ATOM 1039 C CA . TRP B 1 33 ? 13.527 22.293 11.965 1.00 35.49 34 TRP B CA 1
ATOM 1040 C C . TRP B 1 33 ? 12.089 22.045 12.368 1.00 36.92 34 TRP B C 1
ATOM 1041 O O . TRP B 1 33 ? 11.351 21.366 11.645 1.00 35.94 34 TRP B O 1
ATOM 1052 N N . VAL B 1 34 ? 11.709 22.509 13.555 1.00 32.08 35 VAL B N 1
ATOM 1053 C CA . VAL B 1 34 ? 10.370 22.239 14.085 1.00 31.58 35 VAL B CA 1
ATOM 1054 C C . VAL B 1 34 ? 9.802 23.574 14.583 1.00 33.75 35 VAL B C 1
ATOM 1055 O O . VAL B 1 34 ? 10.574 24.517 14.868 1.00 34.46 35 VAL B O 1
ATOM 1059 N N . ILE B 1 35 ? 8.463 23.660 14.680 1.00 28.85 36 ILE B N 1
ATOM 1060 C CA . ILE B 1 35 ? 7.752 24.869 15.152 1.00 28.62 36 ILE B CA 1
ATOM 1061 C C . ILE B 1 35 ? 6.442 24.461 15.832 1.00 31.12 36 ILE B C 1
ATOM 1062 O O . ILE B 1 35 ? 5.952 23.339 15.629 1.00 29.40 36 ILE B O 1
ATOM 1067 N N . GLY B 1 36 ? 5.817 25.374 16.585 1.00 28.90 37 GLY B N 1
ATOM 1068 C CA . GLY B 1 36 ? 4.554 25.070 17.214 1.00 28.85 37 GLY B CA 1
ATOM 1069 C C . GLY B 1 36 ? 4.693 23.991 18.281 1.00 31.13 37 GLY B C 1
ATOM 1070 O O . GLY B 1 36 ? 5.623 24.010 19.100 1.00 30.13 37 GLY B O 1
ATOM 1071 N N . TYR B 1 37 ? 3.756 23.047 18.252 1.00 28.98 38 TYR B N 1
ATOM 1072 C CA . TYR B 1 37 ? 3.738 21.913 19.161 1.00 29.05 38 TYR B CA 1
ATOM 1073 C C . TYR B 1 37 ? 4.482 20.738 18.482 1.00 31.36 38 TYR B C 1
ATOM 1074 O O . TYR B 1 37 ? 3.853 19.772 18.086 1.00 31.82 38 TYR B O 1
ATOM 1083 N N . GLY B 1 38 ? 5.798 20.860 18.283 1.00 30.71 39 GLY B N 1
ATOM 1084 C CA . GLY B 1 38 ? 6.608 19.791 17.697 1.00 32.52 39 GLY B CA 1
ATOM 1085 C C . GLY B 1 38 ? 6.327 19.503 16.232 1.00 34.10 39 GLY B C 1
ATOM 1086 O O . GLY B 1 38 ? 6.570 18.391 15.768 1.00 33.66 39 GLY B O 1
ATOM 1087 N N . HIS B 1 39 ? 5.793 20.480 15.505 1.00 26.65 40 HIS B N 1
ATOM 1088 C CA . HIS B 1 39 ? 5.481 20.323 14.067 1.00 27.76 40 HIS B CA 1
ATOM 1089 C C . HIS B 1 39 ? 6.730 20.407 13.196 1.00 31.05 40 HIS B C 1
ATOM 1090 O O . HIS B 1 39 ? 7.445 21.388 13.262 1.00 31.42 40 HIS B O 1
ATOM 1113 N N . LEU B 1 41 ? 8.796 21.168 10.038 1.00 35.47 42 LEU B N 1
ATOM 1114 C CA . LEU B 1 41 ? 8.701 22.067 8.901 1.00 38.72 42 LEU B CA 1
ATOM 1115 C C . LEU B 1 41 ? 8.956 21.300 7.600 1.00 46.30 42 LEU B C 1
ATOM 1116 O O . LEU B 1 41 ? 9.801 20.395 7.536 1.00 44.29 42 LEU B O 1
ATOM 1121 N N . THR B 1 42 ? 8.166 21.643 6.601 1.00 50.39 43 THR B N 1
ATOM 1122 C CA . THR B 1 42 ? 8.289 21.161 5.218 1.00 55.44 43 THR B CA 1
ATOM 1123 C C . THR B 1 42 ? 9.031 22.266 4.484 1.00 64.42 43 THR B C 1
ATOM 1124 O O . THR B 1 42 ? 9.044 23.381 5.003 1.00 64.21 43 THR B O 1
ATOM 1128 N N . PRO B 1 43 ? 9.633 22.037 3.283 1.00 67.04 44 PRO B N 1
ATOM 1129 C CA . PRO B 1 43 ? 10.347 23.137 2.588 1.00 66.57 44 PRO B CA 1
ATOM 1130 C C . PRO B 1 43 ? 9.423 24.249 2.057 1.00 66.82 44 PRO B C 1
ATOM 1131 O O . PRO B 1 43 ? 9.891 25.369 1.827 1.00 66.55 44 PRO B O 1
ATOM 1135 N N . ASP B 1 44 ? 8.110 23.964 1.893 1.00 62.06 45 ASP B N 1
ATOM 1136 C CA . ASP B 1 44 ? 7.132 24.971 1.467 1.00 60.92 45 ASP B CA 1
ATOM 1137 C C . ASP B 1 44 ? 6.630 25.844 2.660 1.00 61.06 45 ASP B C 1
ATOM 1138 O O . ASP B 1 44 ? 5.885 26.795 2.427 1.00 61.65 45 ASP B O 1
ATOM 1143 N N . GLU B 1 45 ? 7.007 25.516 3.921 1.00 53.05 46 GLU B N 1
ATOM 1144 C CA . GLU B 1 45 ? 6.641 26.294 5.102 1.00 50.55 46 GLU B CA 1
ATOM 1145 C C . GLU B 1 45 ? 7.827 27.236 5.371 1.00 52.16 46 GLU B C 1
ATOM 1146 O O . GLU B 1 45 ? 8.809 26.854 5.999 1.00 52.41 46 GLU B O 1
ATOM 1152 N N . THR B 1 46 ? 7.739 28.435 4.821 1.00 45.84 47 THR B N 1
ATOM 1153 C CA . THR B 1 46 ? 8.786 29.469 4.826 1.00 44.99 47 THR B CA 1
ATOM 1154 C C . THR B 1 46 ? 8.765 30.402 6.033 1.00 47.35 47 THR B C 1
ATOM 1155 O O . THR B 1 46 ? 9.645 31.304 6.104 1.00 41.20 47 THR B O 1
ATOM 1159 N N . LEU B 1 47 ? 7.723 30.289 6.903 1.00 44.88 48 LEU B N 1
ATOM 1160 C CA . LEU B 1 47 ? 7.595 31.133 8.092 1.00 46.69 48 LEU B CA 1
ATOM 1161 C C . LEU B 1 47 ? 8.465 30.549 9.150 1.00 47.45 48 LEU B C 1
ATOM 1162 O O . LEU B 1 47 ? 8.555 29.320 9.301 1.00 47.55 48 LEU B O 1
ATOM 1167 N N . THR B 1 48 ? 9.092 31.405 9.899 1.00 44.53 49 THR B N 1
ATOM 1168 C CA . THR B 1 48 ? 9.922 31.018 10.997 1.00 44.35 49 THR B CA 1
ATOM 1169 C C . THR B 1 48 ? 9.279 31.537 12.272 1.00 47.80 49 THR B C 1
ATOM 1170 O O . THR B 1 48 ? 9.833 31.263 13.319 1.00 46.32 49 THR B O 1
ATOM 1174 N N . PHE B 1 49 ? 8.091 32.223 12.192 1.00 44.78 50 PHE B N 1
ATOM 1175 C CA . PHE B 1 49 ? 7.357 32.760 13.349 1.00 48.09 50 PHE B CA 1
ATOM 1176 C C . PHE B 1 49 ? 5.904 32.603 13.068 1.00 51.98 50 PHE B C 1
ATOM 1177 O O . PHE B 1 49 ? 5.464 32.960 11.977 1.00 55.68 50 PHE B O 1
ATOM 1185 N N . ILE B 1 50 ? 5.157 31.995 13.988 1.00 51.01 51 ILE B N 1
ATOM 1186 C CA . ILE B 1 50 ? 3.730 31.741 13.770 1.00 46.13 51 ILE B CA 1
ATOM 1187 C C . ILE B 1 50 ? 2.907 32.190 14.985 1.00 48.47 51 ILE B C 1
ATOM 1188 O O . ILE B 1 50 ? 3.453 32.418 16.040 1.00 50.52 51 ILE B O 1
ATOM 1193 N N . THR B 1 51 ? 1.598 32.277 14.825 1.00 46.10 52 THR B N 1
ATOM 1194 C CA . THR B 1 51 ? 0.676 32.642 15.905 1.00 46.38 52 THR B CA 1
ATOM 1195 C C . THR B 1 51 ? 0.266 31.386 16.665 1.00 47.64 52 THR B C 1
ATOM 1196 O O . THR B 1 51 ? 0.384 30.288 16.113 1.00 41.23 52 THR B O 1
ATOM 1200 N N . PRO B 1 52 ? -0.287 31.496 17.896 1.00 44.54 53 PRO B N 1
ATOM 1201 C CA . PRO B 1 52 ? -0.783 30.312 18.581 1.00 43.10 53 PRO B CA 1
ATOM 1202 C C . PRO B 1 52 ? -1.878 29.626 17.784 1.00 44.38 53 PRO B C 1
ATOM 1203 O O . PRO B 1 52 ? -1.969 28.401 17.814 1.00 41.30 53 PRO B O 1
ATOM 1207 N N . ASP B 1 53 ? -2.710 30.415 17.049 1.00 43.95 54 ASP B N 1
ATOM 1208 C CA . ASP B 1 53 ? -3.743 29.787 16.219 1.00 43.80 54 ASP B CA 1
ATOM 1209 C C . ASP B 1 53 ? -3.125 28.925 15.122 1.00 43.45 54 ASP B C 1
ATOM 1210 O O . ASP B 1 53 ? -3.631 27.835 14.859 1.00 41.41 54 ASP B O 1
ATOM 1215 N N . GLN B 1 54 ? -2.057 29.401 14.469 1.00 39.81 55 GLN B N 1
ATOM 1216 C CA . GLN B 1 54 ? -1.357 28.634 13.460 1.00 36.89 55 GLN B CA 1
ATOM 1217 C C . GLN B 1 54 ? -0.690 27.377 14.122 1.00 35.86 55 GLN B C 1
ATOM 1218 O O . GLN B 1 54 ? -0.733 26.292 13.554 1.00 35.43 55 GLN B O 1
ATOM 1224 N N . ALA B 1 55 ? -0.149 27.514 15.349 1.00 33.32 56 ALA B N 1
ATOM 1225 C CA . ALA B 1 55 ? 0.457 26.385 16.067 1.00 32.65 56 ALA B CA 1
ATOM 1226 C C . ALA B 1 55 ? -0.613 25.304 16.307 1.00 34.32 56 ALA B C 1
ATOM 1227 O O . ALA B 1 55 ? -0.358 24.122 16.090 1.00 32.32 56 ALA B O 1
ATOM 1229 N N . GLU B 1 56 ? -1.821 25.704 16.767 1.00 33.55 57 GLU B N 1
ATOM 1230 C CA . GLU B 1 56 ? -2.920 24.754 16.996 1.00 34.20 57 GLU B CA 1
ATOM 1231 C C . GLU B 1 56 ? -3.363 24.093 15.681 1.00 36.23 57 GLU B C 1
ATOM 1232 O O . GLU B 1 56 ? -3.679 22.897 15.663 1.00 33.37 57 GLU B O 1
ATOM 1238 N N . ALA B 1 57 ? -3.385 24.859 14.575 1.00 35.27 58 ALA B N 1
ATOM 1239 C CA . ALA B 1 57 ? -3.814 24.296 13.305 1.00 34.36 58 ALA B CA 1
ATOM 1240 C C . ALA B 1 57 ? -2.800 23.218 12.829 1.00 33.46 58 ALA B C 1
ATOM 1241 O O . ALA B 1 57 ? -3.189 22.186 12.275 1.00 31.07 58 ALA B O 1
ATOM 1243 N N . PHE B 1 58 ? -1.502 23.488 13.007 1.00 29.24 59 PHE B N 1
ATOM 1244 C CA . PHE B 1 58 ? -0.461 22.500 12.666 1.00 28.42 59 PHE B CA 1
ATOM 1245 C C . PHE B 1 58 ? -0.628 21.249 13.555 1.00 29.97 59 PHE B C 1
ATOM 1246 O O . PHE B 1 58 ? -0.439 20.131 13.082 1.00 28.74 59 PHE B O 1
ATOM 1254 N N . LEU B 1 59 ? -0.988 21.422 14.830 1.00 27.74 60 LEU B N 1
ATOM 1255 C CA . LEU B 1 59 ? -1.193 20.291 15.727 1.00 25.72 60 LEU B CA 1
ATOM 1256 C C . LEU B 1 59 ? -2.348 19.443 15.258 1.00 27.83 60 LEU B C 1
ATOM 1257 O O . LEU B 1 59 ? -2.233 18.218 15.206 1.00 26.16 60 LEU B O 1
ATOM 1262 N N . LEU B 1 60 ? -3.443 20.065 14.832 1.00 29.05 61 LEU B N 1
ATOM 1263 C CA . LEU B 1 60 ? -4.576 19.288 14.342 1.00 29.44 61 LEU B CA 1
ATOM 1264 C C . LEU B 1 60 ? -4.213 18.610 13.039 1.00 32.32 61 LEU B C 1
ATOM 1265 O O . LEU B 1 60 ? -4.563 17.460 12.874 1.00 27.99 61 LEU B O 1
ATOM 1270 N N . ASP B 1 61 ? -3.384 19.225 12.197 1.00 30.13 62 ASP B N 1
ATOM 1271 C CA . ASP B 1 61 ? -2.897 18.510 10.987 1.00 29.38 62 ASP B CA 1
ATOM 1272 C C . ASP B 1 61 ? -2.090 17.306 11.336 1.00 29.65 62 ASP B C 1
ATOM 1273 O O . ASP B 1 61 ? -2.283 16.239 10.741 1.00 27.48 62 ASP B O 1
ATOM 1278 N N . ASP B 1 62 ? -1.180 17.453 12.304 1.00 28.62 63 ASP B N 1
ATOM 1279 C CA . ASP B 1 62 ? -0.335 16.369 12.746 1.00 27.97 63 ASP B CA 1
ATOM 1280 C C . ASP B 1 62 ? -1.127 15.257 13.384 1.00 30.67 63 ASP B C 1
ATOM 1281 O O . ASP B 1 62 ? -0.855 14.106 13.085 1.00 28.27 63 ASP B O 1
ATOM 1286 N N . LEU B 1 63 ? -2.143 15.562 14.175 1.00 28.00 64 LEU B N 1
ATOM 1287 C CA . LEU B 1 63 ? -3.000 14.510 14.763 1.00 28.21 64 LEU B CA 1
ATOM 1288 C C . LEU B 1 63 ? -3.852 13.850 13.641 1.00 28.14 64 LEU B C 1
ATOM 1289 O O . LEU B 1 63 ? -4.027 12.630 13.645 1.00 26.34 64 LEU B O 1
ATOM 1294 N N . ASN B 1 64 ? -4.298 14.611 12.656 1.00 26.63 65 ASN B N 1
ATOM 1295 C CA . ASN B 1 64 ? -5.024 14.060 11.492 1.00 26.86 65 ASN B CA 1
ATOM 1296 C C . ASN B 1 64 ? -4.144 13.101 10.712 1.00 28.26 65 ASN B C 1
ATOM 1297 O O . ASN B 1 64 ? -4.640 12.084 10.228 1.00 27.70 65 ASN B O 1
ATOM 1302 N N . SER B 1 65 ? -2.822 13.380 10.600 1.00 25.74 66 SER B N 1
ATOM 1303 C CA . SER B 1 65 ? -1.920 12.432 9.929 1.00 24.88 66 SER B CA 1
ATOM 1304 C C . SER B 1 65 ? -1.888 11.114 10.658 1.00 24.84 66 SER B C 1
ATOM 1305 O O . SER B 1 65 ? -1.927 10.056 10.030 1.00 25.74 66 SER B O 1
ATOM 1308 N N . CYS B 1 66 ? -1.936 11.154 11.980 1.00 23.84 67 CYS B N 1
ATOM 1309 C CA . CYS B 1 66 ? -1.982 9.944 12.796 1.00 23.31 67 CYS B CA 1
ATOM 1310 C C . CYS B 1 66 ? -3.350 9.272 12.662 1.00 23.74 67 CYS B C 1
ATOM 1311 O O . CYS B 1 66 ? -3.439 8.045 12.574 1.00 24.36 67 CYS B O 1
ATOM 1314 N N . ASP B 1 67 ? -4.390 10.048 12.543 1.00 24.76 68 ASP B N 1
ATOM 1315 C CA . ASP B 1 67 ? -5.727 9.488 12.353 1.00 24.68 68 ASP B CA 1
ATOM 1316 C C . ASP B 1 67 ? -5.838 8.791 10.979 1.00 26.15 68 ASP B C 1
ATOM 1317 O O . ASP B 1 67 ? -6.437 7.706 10.856 1.00 26.43 68 ASP B O 1
ATOM 1322 N N . ILE B 1 68 ? -5.229 9.365 9.957 1.00 24.09 69 ILE B N 1
ATOM 1323 C CA . ILE B 1 68 ? -5.246 8.741 8.607 1.00 23.07 69 ILE B CA 1
ATOM 1324 C C . ILE B 1 68 ? -4.584 7.356 8.692 1.00 24.34 69 ILE B C 1
ATOM 1325 O O . ILE B 1 68 ? -5.044 6.371 8.090 1.00 26.07 69 ILE B O 1
ATOM 1330 N N . LEU B 1 69 ? -3.436 7.288 9.410 1.00 24.17 70 LEU B N 1
ATOM 1331 C CA . LEU B 1 69 ? -2.776 6.017 9.633 1.00 23.66 70 LEU B CA 1
ATOM 1332 C C . LEU B 1 69 ? -3.715 5.065 10.307 1.00 25.83 70 LEU B C 1
ATOM 1333 O O . LEU B 1 69 ? -3.820 3.960 9.822 1.00 25.03 70 LEU B O 1
ATOM 1338 N N . LEU B 1 70 ? -4.354 5.439 11.395 1.00 25.35 71 LEU B N 1
ATOM 1339 C CA . LEU B 1 70 ? -5.258 4.509 12.039 1.00 25.13 71 LEU B CA 1
ATOM 1340 C C . LEU B 1 70 ? -6.476 4.155 11.158 1.00 29.74 71 LEU B C 1
ATOM 1341 O O . LEU B 1 70 ? -6.899 3.008 11.152 1.00 28.26 71 LEU B O 1
ATOM 1346 N N . GLN B 1 71 ? -6.998 5.072 10.360 1.00 27.18 72 GLN B N 1
ATOM 1347 C CA . GLN B 1 71 ? -8.149 4.724 9.511 1.00 28.06 72 GLN B CA 1
ATOM 1348 C C . GLN B 1 71 ? -7.817 3.757 8.429 1.00 33.60 72 GLN B C 1
ATOM 1349 O O . GLN B 1 71 ? -8.696 3.007 8.019 1.00 36.03 72 GLN B O 1
ATOM 1355 N N . ASN B 1 72 ? -6.582 3.736 7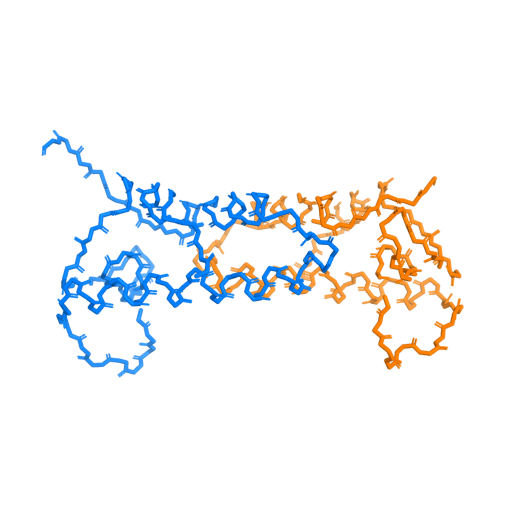.967 1.00 29.94 73 ASN B N 1
ATOM 1356 C CA . ASN B 1 72 ? -6.165 2.817 6.976 1.00 29.90 73 ASN B CA 1
ATOM 1357 C C . ASN B 1 72 ? -5.618 1.518 7.570 1.00 33.85 73 ASN B C 1
ATOM 1358 O O . ASN B 1 72 ? -5.823 0.466 6.981 1.00 33.88 73 ASN B O 1
ATOM 1363 N N . CYS B 1 73 ? -4.922 1.567 8.707 1.00 29.10 74 CYS B N 1
ATOM 1364 C CA A CYS B 1 73 ? -4.323 0.348 9.227 0.55 30.26 74 CYS B CA 1
ATOM 1365 C CA B CYS B 1 73 ? -4.246 0.405 9.328 0.45 30.94 74 CYS B CA 1
ATOM 1366 C C . CYS B 1 73 ? -5.036 -0.308 10.407 1.00 35.84 74 CYS B C 1
ATOM 1367 O O . CYS B 1 73 ? -4.704 -1.449 10.750 1.00 38.15 74 CYS B O 1
ATOM 1372 N N . LEU B 1 74 ? -6.048 0.338 10.952 1.00 31.61 75 LEU B N 1
ATOM 1373 C CA . LEU B 1 74 ? -6.935 -0.205 11.987 1.00 32.27 75 LEU B CA 1
ATOM 1374 C C . LEU B 1 74 ? -8.353 0.199 11.506 1.00 36.25 75 LEU B C 1
ATOM 1375 O O . LEU B 1 74 ? -9.031 0.943 12.194 1.00 33.39 75 LEU B O 1
ATOM 1380 N N . PRO B 1 75 ? -8.748 -0.116 10.263 1.00 36.51 76 PRO B N 1
ATOM 1381 C CA . PRO B 1 75 ? -10.029 0.393 9.728 1.00 37.71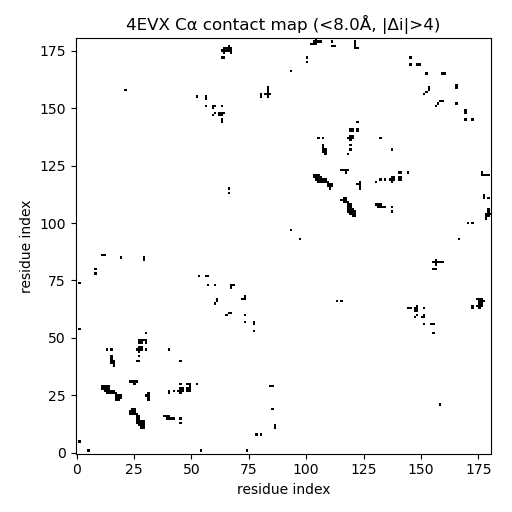 76 PRO B CA 1
ATOM 1382 C C . PRO B 1 75 ? -11.268 0.041 10.509 1.00 42.69 76 PRO B C 1
ATOM 1383 O O . PRO B 1 75 ? -12.253 0.773 10.361 1.00 42.52 76 PRO B O 1
ATOM 1387 N N . GLU B 1 76 ? -11.251 -1.058 11.328 1.00 38.36 77 GLU B N 1
ATOM 1388 C CA . GLU B 1 76 ? -12.405 -1.471 12.117 1.00 41.20 77 GLU B CA 1
ATOM 1389 C C . GLU B 1 76 ? -12.344 -0.991 13.558 1.00 44.59 77 GLU B C 1
ATOM 1390 O O . GLU B 1 76 ? -13.232 -1.362 14.332 1.00 45.63 77 GLU B O 1
ATOM 1396 N N . LEU B 1 77 ? -11.335 -0.171 13.939 1.00 40.65 78 LEU B N 1
ATOM 1397 C CA . LEU B 1 77 ? -11.262 0.314 15.323 1.00 42.02 78 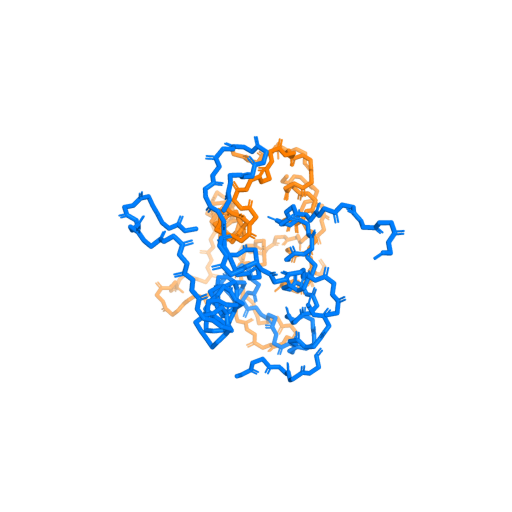LEU B CA 1
ATOM 1398 C C . LEU B 1 77 ? -12.387 1.283 15.554 1.00 49.36 78 LEU B C 1
ATOM 1399 O O . LEU B 1 77 ? -12.496 2.275 14.816 1.00 50.65 78 LEU B O 1
ATOM 1404 N N . ASN B 1 78 ? -13.285 0.945 16.465 1.00 48.98 79 ASN B N 1
ATOM 1405 C CA . ASN B 1 78 ? -14.430 1.779 16.820 1.00 50.16 79 ASN B CA 1
ATOM 1406 C C . ASN B 1 78 ? -14.369 2.126 18.326 1.00 51.14 79 ASN B C 1
ATOM 1407 O O . ASN B 1 78 ? -15.406 2.358 18.947 1.00 58.83 79 ASN B O 1
ATOM 1412 N N . ASP B 1 79 ? -13.196 2.060 18.921 1.00 37.64 80 ASP B N 1
ATOM 1413 C CA . ASP B 1 79 ? -13.004 2.406 20.330 1.00 32.28 80 ASP B CA 1
ATOM 1414 C C . ASP B 1 79 ? -12.234 3.701 20.307 1.00 34.67 80 ASP B C 1
ATOM 1415 O O . ASP B 1 79 ? -11.050 3.661 20.027 1.00 33.86 80 ASP B O 1
ATOM 1420 N N . ARG B 1 80 ? -12.910 4.844 20.552 1.00 34.54 81 ARG B N 1
ATOM 1421 C CA . ARG B 1 80 ? -12.307 6.179 20.485 1.00 34.02 81 ARG B CA 1
ATOM 1422 C C . ARG B 1 80 ? -11.228 6.350 21.513 1.00 30.04 81 ARG B C 1
ATOM 1423 O O . ARG B 1 80 ? -10.209 6.948 21.229 1.00 30.13 81 ARG B O 1
ATOM 1431 N N . PHE B 1 81 ? -11.387 5.766 22.694 1.00 28.83 82 PHE B N 1
ATOM 1432 C CA . PHE B 1 81 ? -10.348 5.835 23.697 1.00 28.71 82 PHE B CA 1
ATOM 1433 C C . PHE B 1 81 ? -9.061 5.182 23.188 1.00 27.52 82 PHE B C 1
ATOM 1434 O O . PHE B 1 81 ? -8.005 5.807 23.258 1.00 26.78 82 PHE B O 1
ATOM 1442 N N . GLN B 1 82 ? -9.133 3.939 22.663 1.00 25.67 83 GLN B N 1
ATOM 1443 C CA . GLN B 1 82 ? -7.967 3.257 22.145 1.00 25.86 83 GLN B CA 1
ATOM 1444 C C . GLN B 1 82 ? -7.395 4.052 20.968 1.00 27.69 83 GLN B C 1
ATOM 1445 O O . GLN B 1 82 ? -6.177 4.160 20.879 1.00 26.20 83 GLN B O 1
ATOM 1451 N N A ARG B 1 83 ? -8.250 4.603 20.072 0.57 26.78 84 ARG B N 1
ATOM 1452 N N C ARG B 1 83 ? -8.250 4.608 20.080 0.43 28.24 84 ARG B N 1
ATOM 1453 C CA A ARG B 1 83 ? -7.762 5.480 18.978 0.57 25.39 84 ARG B CA 1
ATOM 1454 C CA C ARG B 1 83 ? -7.779 5.457 18.964 0.43 28.07 84 ARG B CA 1
ATOM 1455 C C A ARG B 1 83 ? -6.911 6.607 19.558 0.57 24.80 84 ARG B C 1
ATOM 1456 C C C ARG B 1 83 ? -6.966 6.652 19.490 0.43 28.32 84 ARG B C 1
ATOM 1457 O O A ARG B 1 83 ? -5.735 6.755 19.220 0.57 24.28 84 ARG B O 1
ATOM 1458 O O C ARG B 1 83 ? -5.875 6.926 18.992 0.43 29.46 84 ARG B O 1
ATOM 1473 N N . GLU B 1 84 ? -7.455 7.320 20.535 1.00 24.31 85 GLU B N 1
ATOM 1474 C CA . GLU B 1 84 ? -6.762 8.466 21.102 1.00 24.10 85 GLU B CA 1
ATOM 1475 C C . GLU B 1 84 ? -5.515 8.117 21.843 1.00 24.29 85 GLU B C 1
ATOM 1476 O O . GLU B 1 84 ? -4.550 8.862 21.743 1.00 23.21 85 GLU B O 1
ATOM 1482 N N . THR B 1 85 ? -5.496 7.013 22.582 1.00 22.27 86 THR B N 1
ATOM 1483 C CA . THR B 1 85 ? -4.277 6.607 23.288 1.00 20.59 86 THR B CA 1
ATOM 1484 C C . THR B 1 85 ? -3.198 6.179 22.292 1.00 22.50 86 THR B C 1
ATOM 1485 O O . THR B 1 85 ? -2.043 6.480 22.537 1.00 23.23 86 THR B O 1
ATOM 1489 N N . LEU B 1 86 ? -3.558 5.529 21.199 1.00 22.37 87 LEU B N 1
ATOM 1490 C CA . LEU B 1 86 ? -2.573 5.169 20.154 1.00 23.88 87 LEU B CA 1
ATOM 1491 C C . LEU B 1 86 ? -1.993 6.415 19.534 1.00 24.89 87 LEU B C 1
ATOM 1492 O O . LEU B 1 86 ? -0.761 6.499 19.377 1.00 24.54 87 LEU B O 1
ATOM 1497 N N . ILE B 1 87 ? -2.831 7.410 19.252 1.00 23.35 88 ILE B N 1
ATOM 1498 C CA . ILE B 1 87 ? -2.381 8.682 18.663 1.00 22.48 88 ILE B CA 1
ATOM 1499 C C . ILE B 1 87 ? -1.442 9.374 19.643 1.00 23.37 88 ILE B C 1
ATOM 1500 O O . ILE B 1 87 ? -0.362 9.772 19.245 1.00 23.49 88 ILE B O 1
ATOM 1505 N N . ALA B 1 88 ? -1.791 9.463 20.934 1.00 21.34 89 ALA B N 1
ATOM 1506 C CA . ALA B 1 88 ? -0.906 10.134 21.885 1.00 20.71 89 ALA B CA 1
ATOM 1507 C C . ALA B 1 88 ? 0.427 9.418 22.053 1.00 22.77 89 ALA B C 1
ATOM 1508 O O . ALA B 1 88 ? 1.470 10.048 22.081 1.00 22.51 89 ALA B O 1
ATOM 1510 N N . LEU B 1 89 ? 0.392 8.094 22.084 1.00 21.86 90 LEU B N 1
ATOM 1511 C CA . LEU B 1 89 ? 1.612 7.296 22.187 1.00 21.92 90 LEU B CA 1
ATOM 1512 C C . LEU B 1 89 ? 2.488 7.563 20.985 1.00 23.23 90 LEU B C 1
ATOM 1513 O O . LEU B 1 89 ? 3.655 7.893 21.150 1.00 24.22 90 LEU B O 1
ATOM 1526 N N . PHE B 1 91 ? 2.482 10.177 18.974 1.00 23.32 92 PHE B N 1
ATOM 1527 C CA . PHE B 1 91 ? 2.951 11.532 19.005 1.00 23.27 92 PHE B CA 1
ATOM 1528 C C . PHE B 1 91 ? 4.150 11.588 19.958 1.00 26.29 92 PHE B C 1
ATOM 1529 O O . PHE B 1 91 ? 5.192 12.176 19.625 1.00 27.78 92 PHE B O 1
ATOM 1537 N N . SER B 1 92 ? 4.046 10.938 21.114 1.00 23.82 93 SER B N 1
ATOM 1538 C CA . SER B 1 92 ? 5.146 11.000 22.059 1.00 21.97 93 SER B CA 1
ATOM 1539 C C . SER B 1 92 ? 6.428 10.294 21.638 1.00 26.52 93 SER B C 1
ATOM 1540 O O . SER B 1 92 ? 7.507 10.670 22.157 1.00 28.58 93 SER B O 1
ATOM 1543 N N . ILE B 1 93 ? 6.334 9.250 20.830 1.00 23.46 94 ILE B N 1
ATOM 1544 C CA . ILE B 1 93 ? 7.484 8.520 20.335 1.00 22.91 94 ILE B CA 1
ATOM 1545 C C . ILE B 1 93 ? 8.047 9.198 19.087 1.00 32.79 94 ILE B C 1
ATOM 1546 O O . ILE B 1 93 ? 9.255 9.125 18.868 1.00 34.59 94 ILE B O 1
ATOM 1551 N N . GLY B 1 94 ? 7.177 9.853 18.305 1.00 30.83 95 GLY B N 1
ATOM 1552 C CA . GLY B 1 94 ? 7.483 10.367 16.991 1.00 32.13 95 GLY B CA 1
ATOM 1553 C C . GLY B 1 94 ? 7.914 11.791 16.896 1.00 39.03 95 GLY B C 1
ATOM 1554 O O . GLY B 1 94 ? 8.497 12.200 15.885 1.00 40.66 95 GLY B O 1
ATOM 1555 N N . HIS B 1 95 ? 7.574 12.565 17.911 1.00 35.92 96 HIS B N 1
ATOM 1556 C CA . HIS B 1 95 ? 8.003 13.937 18.029 1.00 35.33 96 HIS B CA 1
ATOM 1557 C C . HIS B 1 95 ? 8.976 14.032 19.207 1.00 39.63 96 HIS B C 1
ATOM 1558 O O . HIS B 1 95 ? 8.770 13.401 20.256 1.00 37.34 96 HIS B O 1
ATOM 1565 N N . GLN B 1 96 ? 10.001 14.885 19.066 1.00 38.73 97 GLN B N 1
ATOM 1566 C CA . GLN B 1 96 ? 10.938 15.108 20.180 1.00 39.02 97 GLN B CA 1
ATOM 1567 C C . GLN B 1 96 ? 10.353 16.184 21.077 1.00 41.16 97 GLN B C 1
ATOM 1568 O O . GLN B 1 96 ? 9.603 17.053 20.593 1.00 39.76 97 GLN B O 1
ATOM 1574 N N . ARG B 1 97 ? 10.769 16.197 22.353 1.00 37.84 98 ARG B N 1
ATOM 1575 C CA . ARG B 1 97 ? 10.318 17.191 23.306 1.00 40.68 98 ARG B CA 1
ATOM 1576 C C . ARG B 1 97 ? 10.984 18.499 23.021 1.00 48.85 98 ARG B C 1
ATOM 1577 O O . ARG B 1 97 ? 11.986 18.533 22.285 1.00 49.70 98 ARG B O 1
ATOM 1585 N N . PHE B 1 98 ? 10.400 19.576 23.552 1.00 48.90 99 PHE B N 1
ATOM 1586 C CA . PHE B 1 98 ? 10.966 20.924 23.406 1.00 50.47 99 PHE B CA 1
ATOM 1587 C C . PHE B 1 98 ? 11.873 21.178 24.640 1.00 61.96 99 PHE B C 1
ATOM 1588 O O . PHE B 1 98 ? 12.999 20.672 24.645 1.00 63.15 99 PHE B O 1
ATOM 1596 N N . LEU B 1 99 ? 11.395 21.886 25.689 1.00 61.21 100 LEU B N 1
ATOM 1597 C CA . LEU B 1 99 ? 12.203 22.157 26.894 1.00 97.65 100 LEU B CA 1
ATOM 1598 C C . LEU B 1 99 ? 11.348 22.758 28.013 1.00 120.66 100 LEU B C 1
ATOM 1599 O O . LEU B 1 99 ? 10.276 23.298 27.754 1.00 78.81 100 LEU B O 1
#

Sequence (181 aa):
RFSSAIAFIQWQGLSLEYRDRQGNWVIGYGHLTPDETLTFITPDQAEAFLLDDLNSCCDILLQNCLPELNDRFQRETLIALFSIGHQRFLSLIRFSSAIAFIQWQGLSLEYRDRQGNWVIGYGHLTPDETLTFITPDQAEAFLLDDLNSCDILLQNCCLPELNDRFQRRETLIALFSIGHQRFL

Organism: Salmonella typhimurium (strain LT2 / SGSC1412 / ATCC 700720) (NCBI:txid99287)

Nearest PDB structures (foldseek):
  4evx-assembly1_B  TM=1.006E+00  e=3.374E-14  Salmonella enterica subsp. enterica serovar Typhimurium str. LT2
  4evx-assembly1_A  TM=9.504E-01  e=1.020E-11  Salmonella enterica subsp. enterica serovar Typhimurium str. LT2
  6h9d-assembly3_C  TM=7.948E-01  e=5.947E-03  Asticcacaulis excentricus
  5zxi-assembly1_B  TM=5.608E-01  e=3.670E+00  Homo sapiens
  4evx-assembly1_A  TM=1.006E+00  e=2.854E-15  Salmonella enterica subsp. enterica serovar Typhimurium str. LT2